Protein AF-A0A4W4DST0-F1 (afdb_monomer)

Organism: Electrophorus electricus (NCBI:txid8005)

InterPro domains:
  IPR001304 C-type lectin-like [PF00059] (60-161)
  IPR001304 C-type lectin-like [PS50041] (49-161)
  IPR001304 C-type lectin-like [SM00034] (42-161)
  IPR016186 C-type lectin-like/link domain superfamily [G3DSA:3.10.100.10] (38-163)
  IPR016186 C-type lectin-like/link domain superfamily [G3DSA:3.10.100.10] (164-221)
  IPR016187 C-type lectin fold [SSF56436] (12-164)
  IPR016187 C-type lectin fold [SSF56436] (166-217)

Foldseek 3Di:
DDDDDDDDDPDDDDDDDPVVVVVVVVVVVVVVVVVVVVVVVVPWPKDKAKFKAWFDDPQFDQQVVQQVVLVVPAPGFADDQDPVSVVLNCQNCPPVFDFAFGQWFAPAQPAIAGVVGHGHNDAWDLVDDWDRDVPIAGTWTDGPSGIDGDNSGDGHTGMHMHIDIDTPDDDDLVRQQVVCVVPHVGFAAPPDPSPRCPDPPDDPDDDDDDGHGPDDDDDDD

Structure (mmCIF, N/CA/C/O backbone):
data_AF-A0A4W4DST0-F1
#
_entry.id   AF-A0A4W4DST0-F1
#
loop_
_atom_site.group_PDB
_atom_site.id
_atom_site.type_symbol
_atom_site.label_atom_id
_atom_site.label_alt_id
_atom_site.label_comp_id
_atom_site.label_asym_id
_atom_site.label_entity_id
_atom_site.label_seq_id
_atom_site.pdbx_PDB_ins_code
_atom_site.Cartn_x
_atom_site.Cartn_y
_atom_site.Cartn_z
_atom_site.occupancy
_atom_site.B_iso_or_equiv
_atom_site.auth_seq_id
_atom_site.auth_comp_id
_atom_site.auth_asym_id
_atom_site.auth_atom_id
_atom_site.pdbx_PDB_model_num
ATOM 1 N N . MET A 1 1 ? -27.236 20.521 35.021 1.00 36.81 1 MET A N 1
ATOM 2 C CA . MET A 1 1 ? -28.142 21.680 35.152 1.00 36.81 1 MET A CA 1
ATOM 3 C C . MET A 1 1 ? -28.089 22.479 33.858 1.00 36.81 1 MET A C 1
ATOM 5 O O . MET A 1 1 ? -27.162 23.246 33.710 1.00 36.81 1 MET A O 1
ATOM 9 N N . PHE A 1 2 ? -29.008 22.226 32.923 1.00 30.81 2 PHE A N 1
ATOM 10 C CA . PHE A 1 2 ? -29.489 23.143 31.869 1.00 30.81 2 PHE A CA 1
ATOM 11 C C . PHE A 1 2 ? -30.809 22.530 31.360 1.00 30.81 2 PHE A C 1
ATOM 13 O O . PHE A 1 2 ? -30.792 21.536 30.649 1.00 30.81 2 PHE A O 1
ATOM 20 N N . VAL A 1 3 ? -31.857 22.701 32.171 1.00 37.03 3 VAL A N 1
ATOM 21 C CA . VAL A 1 3 ? -33.063 23.517 31.917 1.00 37.03 3 VAL A CA 1
ATOM 22 C C . VAL A 1 3 ? -33.943 22.939 30.806 1.00 37.03 3 VAL A C 1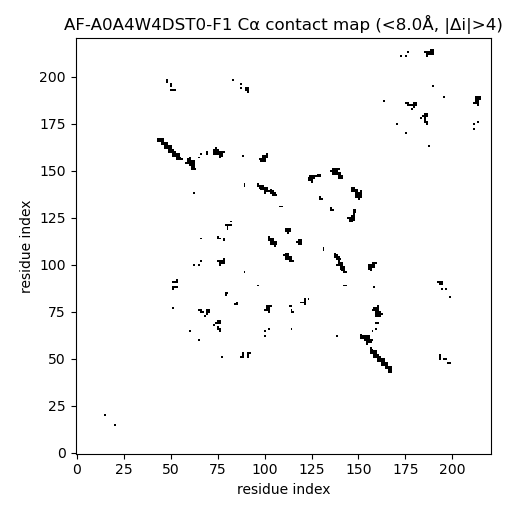
ATOM 24 O O . VAL A 1 3 ? -33.662 23.028 29.617 1.00 37.03 3 VAL A O 1
ATOM 27 N N . CYS A 1 4 ? -35.026 22.334 31.282 1.00 37.59 4 CYS A N 1
ATOM 28 C CA . CYS A 1 4 ? -36.163 21.793 30.561 1.00 37.59 4 CYS A CA 1
ATOM 29 C C . CYS A 1 4 ? -37.287 22.852 30.526 1.00 37.59 4 CYS A C 1
ATOM 31 O O . CYS A 1 4 ? -37.325 23.709 31.405 1.00 37.59 4 CYS A O 1
ATOM 33 N N . PHE A 1 5 ? -38.238 22.691 29.598 1.00 37.78 5 PHE A N 1
ATOM 34 C CA . PHE A 1 5 ? -39.575 23.313 29.567 1.00 37.78 5 PHE A CA 1
ATOM 35 C C . PHE A 1 5 ? -39.667 24.836 29.365 1.00 37.78 5 PHE A C 1
ATOM 37 O O . PHE A 1 5 ? -39.339 25.608 30.251 1.00 37.78 5 PHE A O 1
ATOM 44 N N . PHE A 1 6 ? -40.223 25.251 28.221 1.00 33.22 6 PHE A N 1
ATOM 45 C CA . PHE A 1 6 ? -41.441 26.077 28.088 1.00 33.22 6 PHE A CA 1
ATOM 46 C C . PHE A 1 6 ? -41.481 26.675 26.677 1.00 33.22 6 PHE A C 1
ATOM 48 O O . PHE A 1 6 ? -40.772 27.631 26.394 1.00 33.22 6 PHE A O 1
ATOM 55 N N . LEU A 1 7 ? -42.310 26.100 25.803 1.00 34.16 7 LEU A N 1
ATOM 56 C CA . LEU A 1 7 ? -43.132 26.808 24.806 1.00 34.16 7 LEU A CA 1
ATOM 57 C C . LEU A 1 7 ? -44.069 25.782 24.146 1.00 34.16 7 LEU A C 1
ATOM 59 O O . LEU A 1 7 ? -44.046 25.503 22.954 1.00 34.16 7 LEU A O 1
ATOM 63 N N . LEU A 1 8 ? -44.881 25.172 25.011 1.00 41.38 8 LEU A N 1
ATOM 64 C CA . LEU A 1 8 ? -46.221 24.708 24.673 1.00 41.38 8 LEU A CA 1
ATOM 65 C C . LEU A 1 8 ? -47.100 25.955 24.472 1.00 41.38 8 LEU A C 1
ATOM 67 O O . LEU A 1 8 ? -46.924 26.928 25.200 1.00 41.38 8 LEU A O 1
ATOM 71 N N . LEU A 1 9 ? -48.092 25.848 23.582 1.00 38.78 9 LEU A N 1
ATOM 72 C CA . LEU A 1 9 ? -49.264 26.731 23.426 1.00 38.78 9 LEU A CA 1
ATOM 73 C C . LEU A 1 9 ? -49.087 27.933 22.493 1.00 38.78 9 LEU A C 1
ATOM 75 O O . LEU A 1 9 ? -48.804 29.032 22.943 1.00 38.78 9 LEU A O 1
ATOM 79 N N . LEU A 1 10 ? -49.339 27.696 21.204 1.00 31.81 10 LEU A N 1
ATOM 80 C CA . LEU A 1 10 ? -49.922 28.590 20.186 1.00 31.81 10 LEU A CA 1
ATOM 81 C C . LEU A 1 10 ? -49.809 27.764 18.889 1.00 31.81 10 LEU A C 1
ATOM 83 O O . LEU A 1 10 ? -48.779 27.769 18.237 1.00 31.81 10 LEU A O 1
ATOM 87 N N . PHE A 1 11 ? -50.698 26.833 18.564 1.00 32.25 11 PHE A N 1
ATOM 88 C CA . PHE A 1 11 ? -51.998 27.117 17.975 1.00 32.25 11 PHE A CA 1
ATOM 89 C C . PHE A 1 11 ? -52.760 25.785 17.877 1.00 32.25 11 PHE A C 1
ATOM 91 O O . PHE A 1 11 ? -52.583 25.017 16.935 1.00 32.25 11 PHE A O 1
ATOM 98 N N . PHE A 1 12 ? -53.619 25.497 18.853 1.00 34.22 12 PHE A N 1
ATOM 99 C CA . PHE A 1 12 ? -54.762 24.615 18.625 1.00 34.22 12 PHE A CA 1
ATOM 100 C C . PHE A 1 12 ? -55.962 25.518 18.346 1.00 34.22 12 PHE A C 1
ATOM 102 O O . PHE A 1 12 ? -56.498 26.123 19.267 1.00 34.22 12 PHE A O 1
ATOM 109 N N . CYS A 1 13 ? -56.285 25.672 17.063 1.00 35.69 13 CYS A N 1
ATOM 110 C CA . CYS A 1 13 ? -57.594 25.956 16.453 1.00 35.69 13 CYS A CA 1
ATOM 111 C C . CYS A 1 13 ? -57.281 26.514 15.059 1.00 35.69 13 CYS A C 1
ATOM 113 O O . CYS A 1 13 ? -56.629 27.541 14.938 1.00 35.69 13 CYS A O 1
ATOM 115 N N . LEU A 1 14 ? -57.667 25.869 13.966 1.00 32.16 14 LEU A N 1
ATOM 116 C CA . LEU A 1 14 ? -59.055 25.596 13.614 1.00 32.16 14 LEU A CA 1
ATOM 117 C C . LEU A 1 14 ? -59.174 24.237 12.910 1.00 32.16 14 LEU A C 1
ATOM 119 O O . LEU A 1 14 ? -58.281 23.813 12.188 1.00 32.16 14 LEU A O 1
ATOM 123 N N . THR A 1 15 ? -60.293 23.569 13.165 1.00 48.97 15 THR A N 1
ATOM 124 C CA . THR A 1 15 ? -60.753 22.292 12.600 1.00 48.97 15 THR A CA 1
ATOM 125 C C . THR A 1 15 ? -60.309 22.035 11.150 1.00 48.97 15 THR A C 1
ATOM 127 O O . THR A 1 15 ? -60.777 22.717 10.239 1.00 48.97 15 THR A O 1
ATOM 130 N N . ILE A 1 16 ? -59.481 21.010 10.917 1.00 41.06 16 ILE A N 1
ATOM 131 C CA . ILE A 1 16 ? -59.205 20.484 9.570 1.00 41.06 16 ILE A CA 1
ATOM 132 C C . ILE A 1 16 ? -59.700 19.036 9.527 1.00 41.06 16 ILE A C 1
ATOM 134 O O . ILE A 1 16 ? -59.520 18.289 10.489 1.00 41.06 16 ILE A O 1
ATOM 138 N N . SER A 1 17 ? -60.396 18.684 8.444 1.00 41.94 17 SER A N 1
ATOM 139 C CA . SER A 1 17 ? -61.068 17.398 8.246 1.00 41.94 17 SER A CA 1
ATOM 140 C C . SER A 1 17 ? -60.162 16.200 8.554 1.00 41.94 17 SER A C 1
ATOM 142 O O . SER A 1 17 ? -58.940 16.244 8.389 1.00 41.94 17 SER A O 1
ATOM 144 N N . THR A 1 18 ? -60.774 15.100 8.988 1.00 48.03 18 THR A N 1
ATOM 145 C CA . THR A 1 18 ? -60.110 13.836 9.348 1.00 48.03 18 THR A CA 1
ATOM 146 C C . THR A 1 18 ? -59.178 13.285 8.257 1.00 48.03 18 THR A C 1
ATOM 148 O O . THR A 1 18 ? -58.227 12.576 8.578 1.00 48.03 18 THR A O 1
ATOM 151 N N . ASP A 1 19 ? -59.365 13.683 6.996 1.00 48.94 19 ASP A N 1
ATOM 152 C CA . ASP A 1 19 ? -58.519 13.283 5.862 1.00 48.94 19 ASP A CA 1
ATOM 153 C C . ASP A 1 19 ? -57.182 14.053 5.784 1.00 48.94 19 ASP A C 1
ATOM 155 O O . ASP A 1 19 ? -56.164 13.520 5.328 1.00 48.94 19 ASP A O 1
ATOM 159 N N . ALA A 1 20 ? -57.134 15.290 6.288 1.00 41.97 20 ALA A N 1
ATOM 160 C CA . ALA A 1 20 ? -55.913 16.096 6.335 1.00 41.97 20 ALA A CA 1
ATOM 161 C C . ALA A 1 20 ? -55.056 15.797 7.579 1.00 41.97 20 ALA A C 1
ATOM 163 O O . ALA A 1 20 ? -53.829 15.833 7.512 1.00 41.97 20 ALA A O 1
ATOM 164 N N . LEU A 1 21 ? -55.673 15.418 8.707 1.00 40.50 21 LEU A N 1
ATOM 165 C CA . LEU A 1 21 ? -54.937 14.953 9.892 1.00 40.50 21 LEU A CA 1
ATOM 166 C C . LEU A 1 21 ? -54.239 13.604 9.639 1.00 40.50 21 LEU A C 1
ATOM 168 O O . LEU A 1 21 ? -53.129 13.376 10.123 1.00 40.50 21 LEU A O 1
ATOM 172 N N . TYR A 1 22 ? -54.855 12.719 8.846 1.00 45.06 22 TYR A N 1
ATOM 173 C CA . TYR A 1 22 ? -54.280 11.421 8.471 1.00 45.06 22 TYR A CA 1
ATOM 174 C C . TYR A 1 22 ? -53.037 11.561 7.575 1.00 45.06 22 TYR A C 1
ATOM 176 O O . TYR A 1 22 ? -52.062 10.819 7.703 1.00 45.06 22 TYR A O 1
ATOM 184 N N . THR A 1 23 ? -53.038 12.547 6.680 1.00 43.97 23 THR A N 1
ATOM 185 C CA . THR A 1 23 ? -51.902 12.833 5.795 1.00 43.97 23 THR A CA 1
ATOM 186 C C . THR A 1 23 ? -50.788 13.608 6.510 1.00 43.97 23 THR A C 1
ATOM 188 O O . THR A 1 23 ? -49.615 13.296 6.292 1.00 43.97 23 THR A O 1
ATOM 191 N N . HIS A 1 24 ? -51.122 14.515 7.437 1.00 44.56 24 HIS A N 1
ATOM 192 C CA . HIS A 1 24 ? -50.146 15.268 8.241 1.00 44.56 24 HIS A CA 1
ATOM 193 C C . HIS A 1 24 ? -49.422 14.386 9.279 1.00 44.56 24 HIS A C 1
ATOM 195 O O . HIS A 1 24 ? -48.200 14.434 9.392 1.00 44.56 24 HIS A O 1
ATOM 201 N N . THR A 1 25 ? -50.139 13.497 9.979 1.00 50.28 25 THR A N 1
ATOM 202 C CA . THR A 1 25 ? -49.543 12.555 10.956 1.00 50.28 25 THR A CA 1
ATOM 203 C C . THR A 1 25 ? -48.637 11.507 10.303 1.00 50.28 25 THR A C 1
ATOM 205 O O . THR A 1 25 ? -47.626 11.109 10.880 1.00 50.28 25 THR A O 1
ATOM 208 N N . LYS A 1 26 ? -48.947 11.084 9.070 1.00 52.72 26 LYS A N 1
ATOM 209 C CA . LYS A 1 26 ? -48.126 10.140 8.295 1.00 52.72 26 LYS A CA 1
ATOM 210 C C . LYS A 1 26 ? -46.823 10.765 7.790 1.00 52.72 26 LYS A C 1
ATOM 212 O O . LYS A 1 26 ? -45.816 10.063 7.707 1.00 52.72 26 LYS A O 1
ATOM 217 N N . ALA A 1 27 ? -46.832 12.054 7.443 1.00 53.19 27 ALA A N 1
ATOM 218 C CA . ALA A 1 27 ? -45.632 12.791 7.048 1.00 53.19 27 ALA A CA 1
ATOM 219 C C . ALA A 1 27 ? -44.700 13.027 8.247 1.00 53.19 27 ALA A C 1
ATOM 221 O O . ALA A 1 27 ? -43.515 12.723 8.156 1.00 53.19 27 ALA A O 1
ATOM 222 N N . GLU A 1 28 ? -45.252 13.444 9.389 1.00 54.88 28 GLU A N 1
ATOM 223 C CA . GLU A 1 28 ? -44.527 13.598 10.658 1.00 54.88 28 GLU A CA 1
ATOM 224 C C . GLU A 1 28 ? -43.903 12.265 11.112 1.00 54.88 28 GLU A C 1
ATOM 226 O O . GLU A 1 28 ? -42.704 12.207 11.364 1.00 54.88 28 GLU A O 1
ATOM 231 N N . MET A 1 29 ? -44.655 11.152 11.109 1.00 59.09 29 MET A N 1
ATOM 232 C CA . MET A 1 29 ? -44.108 9.822 11.439 1.00 59.09 29 MET A CA 1
ATOM 233 C C . MET A 1 29 ? -42.987 9.379 10.495 1.00 59.09 29 MET A C 1
ATOM 235 O O . MET A 1 29 ? -42.017 8.776 10.945 1.00 59.09 29 MET A O 1
ATOM 239 N N . LYS A 1 30 ? -43.097 9.667 9.192 1.00 57.31 30 LYS A N 1
ATOM 240 C CA . LYS A 1 30 ? -42.026 9.375 8.229 1.00 57.31 30 LYS A CA 1
ATOM 241 C C . LYS A 1 30 ? -40.790 10.223 8.497 1.00 57.31 30 LYS A C 1
ATOM 243 O O . LYS A 1 30 ? -39.690 9.699 8.404 1.00 57.31 30 LYS A O 1
ATOM 248 N N . ILE A 1 31 ? -40.963 11.495 8.846 1.00 65.69 31 ILE A N 1
ATOM 249 C CA . ILE A 1 31 ? -39.862 12.398 9.193 1.00 65.69 31 ILE A CA 1
ATOM 250 C C . ILE A 1 31 ? -39.189 11.939 10.489 1.00 65.69 31 ILE A C 1
ATOM 252 O O . ILE A 1 31 ? -37.973 11.818 10.502 1.00 65.69 31 ILE A O 1
ATOM 256 N N . PHE A 1 32 ? -39.942 11.581 11.534 1.00 66.12 32 PHE A N 1
ATOM 257 C CA . PHE A 1 32 ? -39.380 11.004 12.760 1.00 66.12 32 PHE A CA 1
ATOM 258 C C . PHE A 1 32 ? -38.655 9.688 12.495 1.00 66.12 32 PHE A C 1
ATOM 260 O O . PHE A 1 32 ? -37.552 9.508 12.990 1.00 66.12 32 PHE A O 1
ATOM 267 N N . PHE A 1 33 ? -39.214 8.796 11.675 1.00 65.38 33 PHE A N 1
ATOM 268 C CA . PHE A 1 33 ? -38.555 7.539 11.324 1.00 65.38 33 PHE A CA 1
ATOM 269 C C . PHE A 1 33 ? -37.277 7.777 10.511 1.00 65.38 33 PHE A C 1
ATOM 271 O O . PHE A 1 33 ? -36.257 7.162 10.788 1.00 65.38 33 PHE A O 1
ATOM 278 N N . VAL A 1 34 ? -37.291 8.714 9.558 1.00 66.44 34 VAL A N 1
ATOM 279 C CA . VAL A 1 34 ? -36.110 9.099 8.771 1.00 66.44 34 VAL A CA 1
ATOM 280 C C . VAL A 1 34 ? -35.063 9.781 9.648 1.00 66.44 34 VAL A C 1
ATOM 282 O O . VAL A 1 34 ? -33.895 9.446 9.530 1.00 66.44 34 VAL A O 1
ATOM 285 N N . ILE A 1 35 ? -35.448 10.669 10.565 1.00 67.69 35 ILE A N 1
ATOM 286 C CA .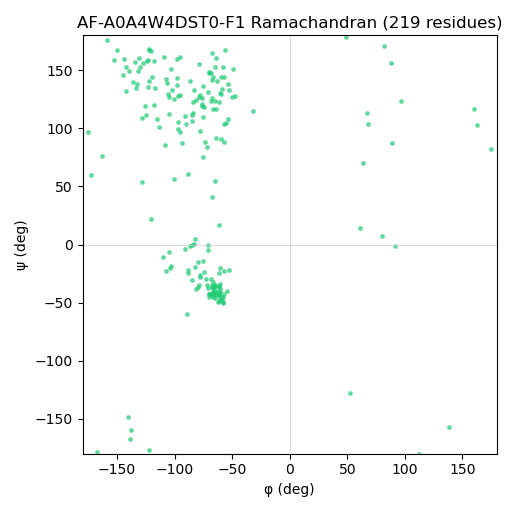 ILE A 1 35 ? -34.527 11.302 11.517 1.00 67.69 3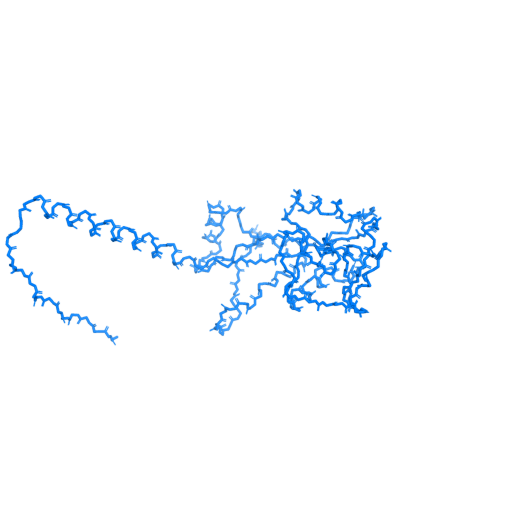5 ILE A CA 1
ATOM 287 C C . ILE A 1 35 ? -33.975 10.261 12.493 1.00 67.69 35 ILE A C 1
ATOM 289 O O . ILE A 1 35 ? -32.775 10.244 12.716 1.00 67.69 35 ILE A O 1
ATOM 293 N N . SER A 1 36 ? -34.792 9.351 13.028 1.00 60.62 36 SER A N 1
ATOM 294 C CA . SER A 1 36 ? -34.327 8.257 13.888 1.00 60.62 36 SER A CA 1
ATOM 295 C C . SER A 1 36 ? -33.366 7.328 13.150 1.00 60.62 36 SER A C 1
ATOM 297 O O . SER A 1 36 ? -32.334 6.977 13.709 1.00 60.62 36 SER A O 1
ATOM 299 N N . VAL A 1 37 ? -33.649 6.985 11.891 1.00 61.88 37 VAL A N 1
ATOM 300 C CA . VAL A 1 37 ? -32.751 6.199 11.032 1.00 61.88 37 VAL A CA 1
ATOM 301 C C . VAL A 1 37 ? -31.463 6.978 10.747 1.00 61.88 37 VAL A C 1
ATOM 303 O O . VAL A 1 37 ? -30.382 6.434 10.924 1.00 61.88 37 VAL A O 1
ATOM 306 N N . LEU A 1 38 ? -31.538 8.261 10.393 1.00 58.69 38 LEU A N 1
ATOM 307 C CA . LEU A 1 38 ? -30.362 9.103 10.153 1.00 58.69 38 LEU A CA 1
ATOM 308 C C . LEU A 1 38 ? -29.529 9.315 11.423 1.00 58.69 38 LEU A C 1
ATOM 310 O O . LEU A 1 38 ? -28.313 9.321 11.329 1.00 58.69 38 LEU A O 1
ATOM 314 N N . VAL A 1 39 ? -30.138 9.429 12.606 1.00 57.31 39 VAL A N 1
ATOM 315 C CA . VAL A 1 39 ? -29.442 9.532 13.903 1.00 57.31 39 VAL A CA 1
ATOM 316 C C . VAL A 1 39 ? -28.799 8.195 14.294 1.00 57.31 39 VAL A C 1
ATOM 318 O O . VAL A 1 39 ? -27.674 8.193 14.782 1.00 57.31 39 VAL A O 1
ATOM 321 N N . LEU A 1 40 ? -29.452 7.062 14.011 1.00 54.09 40 LEU A N 1
ATOM 322 C CA . LEU A 1 40 ? -28.877 5.716 14.159 1.00 54.09 40 LEU A CA 1
ATOM 323 C C . LEU A 1 40 ? -27.670 5.498 13.233 1.00 54.09 40 LEU A C 1
ATOM 325 O O . LEU A 1 40 ? -26.668 4.937 13.666 1.00 54.09 40 LEU A O 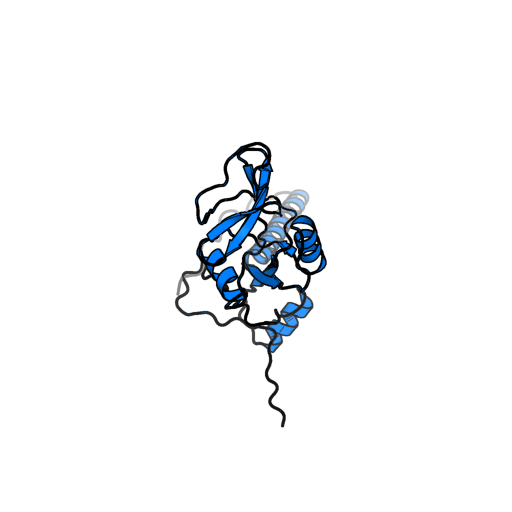1
ATOM 329 N N . PHE A 1 41 ? -27.733 5.980 11.988 1.00 52.91 41 PHE A N 1
ATOM 330 C CA . PHE A 1 41 ? -26.613 5.915 11.041 1.00 52.91 41 PHE A CA 1
ATOM 331 C C . PHE A 1 41 ? -25.525 6.972 11.307 1.00 52.91 41 PHE A C 1
ATOM 333 O O . PHE A 1 41 ? -24.368 6.736 10.982 1.00 52.91 41 PHE A O 1
ATOM 340 N N . CYS A 1 42 ? -25.859 8.111 11.924 1.00 48.47 42 CYS A N 1
ATOM 341 C CA . CYS A 1 42 ? -24.911 9.179 12.275 1.00 48.47 42 CYS A CA 1
ATOM 342 C C . CYS A 1 42 ? -24.159 8.900 13.594 1.00 48.47 42 CYS A C 1
ATOM 344 O O . CYS A 1 42 ? -23.097 9.470 13.829 1.00 48.47 42 CYS A O 1
ATOM 346 N N . GLY A 1 43 ? -24.679 8.009 14.450 1.00 50.38 43 GLY A N 1
ATOM 347 C CA . GLY A 1 43 ? -24.048 7.623 15.720 1.00 50.38 43 GLY A CA 1
ATOM 348 C C . GLY A 1 43 ? -22.902 6.608 15.603 1.00 50.38 43 GLY A C 1
ATOM 349 O O . GLY A 1 43 ? -22.133 6.451 16.547 1.00 50.38 43 GLY A O 1
ATOM 350 N N . LEU A 1 44 ? -22.760 5.936 14.458 1.00 54.62 44 LEU A N 1
ATOM 351 C CA . LEU A 1 44 ? -21.661 5.011 14.172 1.00 54.62 44 LEU A CA 1
ATOM 352 C C . LEU A 1 44 ? -20.538 5.765 13.451 1.00 54.62 44 LEU A C 1
ATOM 354 O O . LEU A 1 44 ? -20.475 5.793 12.223 1.00 54.62 44 LEU A O 1
ATOM 358 N N . THR A 1 45 ? -19.625 6.379 14.207 1.00 55.50 45 THR A N 1
ATOM 359 C CA . THR A 1 45 ? -18.365 6.867 13.631 1.00 55.50 45 THR A CA 1
ATOM 360 C C . THR A 1 45 ? -17.475 5.661 13.345 1.00 55.50 45 THR A C 1
ATOM 362 O O . THR A 1 45 ? -16.716 5.214 14.207 1.00 55.50 45 THR A O 1
ATOM 365 N N . ILE A 1 46 ? -17.620 5.084 12.156 1.00 66.44 46 ILE A N 1
ATOM 366 C CA . ILE A 1 46 ? -16.761 4.000 11.691 1.00 66.44 46 ILE A CA 1
ATOM 367 C C . ILE A 1 46 ? -15.499 4.624 11.094 1.00 66.44 46 ILE A C 1
ATOM 369 O O . ILE A 1 46 ? -15.562 5.300 10.068 1.00 66.44 46 ILE A O 1
ATOM 373 N N . GLY A 1 47 ? -14.355 4.396 11.739 1.00 75.06 47 GLY A N 1
ATOM 374 C CA . GLY A 1 47 ? -13.052 4.742 11.174 1.00 75.06 47 GLY A CA 1
ATOM 375 C C . GLY A 1 47 ? -12.582 3.638 10.231 1.00 75.06 47 GLY A C 1
ATOM 376 O O . GLY A 1 47 ? -12.640 2.462 10.588 1.00 75.06 47 GLY A O 1
ATOM 377 N N . LEU A 1 48 ? -12.112 3.991 9.036 1.00 83.06 48 LEU A N 1
ATOM 378 C CA . LEU A 1 48 ? -11.435 3.045 8.148 1.00 83.06 48 LEU A CA 1
ATOM 379 C C . LEU A 1 48 ? -9.930 3.254 8.255 1.00 83.06 48 LEU A C 1
ATOM 381 O O . LEU A 1 48 ? -9.442 4.357 8.027 1.00 83.06 48 LEU A O 1
ATOM 385 N N . VAL A 1 49 ? -9.208 2.185 8.570 1.00 84.00 49 VAL A N 1
ATOM 386 C CA . VAL A 1 49 ? -7.747 2.201 8.703 1.00 84.00 49 VAL A CA 1
ATOM 387 C C . VAL A 1 49 ? -7.141 1.239 7.690 1.00 84.00 49 VAL A C 1
ATOM 389 O O . VAL A 1 49 ? -7.724 0.194 7.395 1.00 84.00 49 VAL A O 1
ATOM 392 N N . ARG A 1 50 ? -5.984 1.590 7.127 1.00 88.69 50 ARG A N 1
ATOM 393 C CA . ARG A 1 50 ? -5.213 0.697 6.259 1.00 88.69 50 ARG A CA 1
ATOM 394 C C . ARG A 1 50 ? -4.141 -0.011 7.073 1.00 88.69 50 ARG A C 1
ATOM 396 O O . ARG A 1 50 ? -3.377 0.614 7.795 1.00 88.69 50 ARG A O 1
ATOM 403 N N . GLU A 1 51 ? -4.107 -1.329 6.948 1.00 87.56 51 GLU A N 1
ATOM 404 C CA . GLU A 1 51 ? -3.021 -2.157 7.460 1.00 87.56 51 GLU A CA 1
ATOM 405 C C . GLU A 1 51 ? -2.170 -2.613 6.284 1.00 87.56 51 GLU A C 1
ATOM 407 O O . GLU A 1 51 ? -2.714 -3.137 5.307 1.00 87.56 51 GLU A O 1
ATOM 412 N N . HIS A 1 52 ? -0.855 -2.431 6.388 1.00 91.88 52 HIS A N 1
ATOM 413 C CA . HIS A 1 52 ? 0.103 -2.813 5.358 1.00 91.88 52 HIS A CA 1
ATOM 414 C C . HIS A 1 52 ? 0.809 -4.113 5.725 1.00 91.88 52 HIS A C 1
ATOM 416 O O . HIS A 1 52 ? 1.304 -4.279 6.836 1.00 91.88 52 HIS A O 1
ATOM 422 N N . ILE A 1 53 ? 0.873 -5.023 4.760 1.00 91.94 53 ILE A N 1
ATOM 423 C CA . ILE A 1 53 ? 1.464 -6.347 4.892 1.00 91.94 53 ILE A CA 1
ATOM 424 C C . ILE A 1 53 ? 2.638 -6.441 3.926 1.00 91.94 53 ILE A C 1
ATOM 426 O O . ILE A 1 53 ? 2.459 -6.312 2.712 1.00 91.94 53 ILE A O 1
ATOM 430 N N . TYR A 1 54 ? 3.832 -6.684 4.462 1.00 94.25 54 TYR A N 1
ATOM 431 C CA . TYR A 1 54 ? 5.013 -6.965 3.655 1.00 94.25 54 TYR A CA 1
ATOM 432 C C . TYR A 1 54 ? 5.029 -8.432 3.219 1.00 94.25 54 TYR A C 1
ATOM 434 O O . TYR A 1 54 ? 4.978 -9.339 4.050 1.00 94.25 54 TYR A O 1
ATOM 442 N N . VAL A 1 55 ? 5.118 -8.672 1.912 1.00 94.25 55 VAL A N 1
ATOM 443 C CA . VAL A 1 55 ? 5.140 -10.011 1.322 1.00 94.25 55 VAL A CA 1
ATOM 444 C C . VAL A 1 55 ? 6.490 -10.241 0.652 1.00 94.25 55 VAL A C 1
ATOM 446 O O . VAL A 1 55 ? 6.788 -9.700 -0.414 1.00 94.25 55 VAL A O 1
ATOM 449 N N . ASN A 1 56 ? 7.306 -11.087 1.281 1.00 91.94 56 ASN A N 1
ATOM 450 C CA . ASN A 1 56 ? 8.619 -11.482 0.781 1.00 91.94 56 ASN A CA 1
ATOM 451 C C . ASN A 1 56 ? 8.596 -12.935 0.282 1.00 91.94 56 ASN A C 1
ATOM 453 O O . ASN A 1 56 ? 8.880 -13.875 1.026 1.00 91.94 56 ASN A O 1
ATOM 457 N N . TYR A 1 57 ? 8.190 -13.123 -0.975 1.00 84.50 57 TYR A N 1
ATOM 458 C CA . TYR A 1 57 ? 8.115 -14.439 -1.613 1.00 84.50 57 TYR A CA 1
ATOM 459 C C . TYR A 1 57 ? 9.459 -14.834 -2.238 1.00 84.50 57 TYR A C 1
ATOM 461 O O . TYR A 1 57 ? 10.087 -14.008 -2.885 1.00 84.50 57 TYR A O 1
ATOM 469 N N . VAL A 1 58 ? 9.872 -16.105 -2.144 1.00 78.56 58 VAL A N 1
ATOM 470 C CA . VAL A 1 58 ? 11.205 -16.573 -2.600 1.00 78.56 58 VAL A CA 1
ATOM 471 C C . VAL A 1 58 ? 11.507 -16.226 -4.063 1.00 78.56 58 VAL A C 1
ATOM 473 O O . VAL A 1 58 ? 12.628 -15.845 -4.385 1.00 78.56 58 VAL A O 1
ATOM 476 N N . ASN A 1 59 ? 10.513 -16.338 -4.946 1.00 79.25 59 ASN A N 1
ATOM 477 C CA . ASN A 1 59 ? 10.692 -16.056 -6.374 1.00 79.25 59 ASN A CA 1
ATOM 478 C C . ASN A 1 59 ? 10.402 -14.596 -6.755 1.00 79.25 59 ASN A C 1
ATOM 480 O O . ASN A 1 59 ? 10.599 -14.239 -7.916 1.00 79.25 59 ASN A O 1
ATOM 484 N N . HIS A 1 60 ? 9.956 -13.768 -5.797 1.00 89.06 60 HIS A N 1
ATOM 485 C CA . HIS A 1 60 ? 9.442 -12.413 -6.019 1.00 89.06 60 HIS A CA 1
ATOM 486 C C . HIS A 1 60 ? 8.379 -12.345 -7.149 1.00 89.06 60 HIS A C 1
ATOM 488 O O . HIS A 1 60 ? 8.018 -13.363 -7.741 1.00 89.06 60 HIS A O 1
ATOM 494 N N . MET A 1 61 ? 7.808 -11.171 -7.436 1.00 94.50 61 MET A N 1
ATOM 495 C CA . MET A 1 61 ? 6.757 -11.041 -8.463 1.00 94.50 61 MET A CA 1
ATOM 496 C C . MET A 1 61 ? 6.925 -9.779 -9.310 1.00 94.50 61 MET A C 1
ATOM 498 O O . MET A 1 61 ? 7.444 -8.768 -8.830 1.00 94.50 61 MET A O 1
ATOM 502 N N . GLU A 1 62 ? 6.498 -9.855 -10.573 1.00 97.62 62 GLU A N 1
ATOM 503 C CA . GLU A 1 62 ? 6.260 -8.670 -11.401 1.00 97.62 62 GLU A CA 1
ATOM 504 C C . GLU A 1 62 ? 5.114 -7.842 -10.803 1.00 97.62 62 GLU A C 1
ATOM 506 O O . GLU A 1 62 ? 4.321 -8.344 -10.005 1.00 97.62 62 GLU A O 1
ATOM 511 N N . TRP A 1 63 ? 5.017 -6.564 -11.162 1.00 98.19 63 TRP A N 1
ATOM 512 C CA . TRP A 1 63 ? 4.066 -5.652 -10.521 1.00 98.19 63 TRP A CA 1
ATOM 513 C C . TRP A 1 63 ? 2.599 -6.088 -10.702 1.00 98.19 63 TRP A C 1
ATOM 515 O O . TRP A 1 63 ? 1.832 -6.069 -9.740 1.00 98.19 63 TRP A O 1
ATOM 525 N N . ASP A 1 64 ? 2.219 -6.540 -11.903 1.00 97.62 64 ASP A N 1
ATOM 526 C CA . ASP A 1 64 ? 0.851 -7.005 -12.191 1.00 97.62 64 ASP A CA 1
ATOM 527 C C . ASP A 1 64 ? 0.512 -8.310 -11.440 1.00 97.62 64 ASP A C 1
ATOM 529 O O . ASP A 1 64 ? -0.604 -8.481 -10.932 1.00 97.62 64 ASP A O 1
ATOM 533 N N . ASP A 1 65 ? 1.487 -9.213 -11.300 1.00 97.81 65 ASP A N 1
ATOM 534 C CA . ASP A 1 65 ? 1.340 -10.453 -10.530 1.00 97.81 65 ASP A CA 1
ATOM 535 C C . ASP A 1 65 ? 1.228 -10.164 -9.029 1.00 97.81 65 ASP A C 1
ATOM 537 O O . ASP A 1 65 ? 0.362 -10.720 -8.349 1.00 97.81 65 ASP A O 1
ATOM 541 N N . ALA A 1 66 ? 2.045 -9.240 -8.514 1.00 98.06 66 ALA A N 1
ATOM 542 C CA . ALA A 1 66 ? 1.979 -8.774 -7.133 1.00 98.06 66 ALA A CA 1
ATOM 543 C C . ALA A 1 66 ? 0.618 -8.124 -6.827 1.00 98.06 66 ALA A C 1
ATOM 545 O O . ALA A 1 66 ? 0.005 -8.413 -5.797 1.00 98.06 66 ALA A O 1
ATOM 546 N N . GLN A 1 67 ? 0.091 -7.305 -7.744 1.00 98.19 67 GLN A N 1
ATOM 547 C CA . GLN A 1 67 ? -1.256 -6.740 -7.632 1.00 98.19 67 GLN A CA 1
ATOM 548 C C . GLN A 1 67 ? -2.325 -7.828 -7.589 1.00 98.19 67 GLN A C 1
ATOM 550 O O . GLN A 1 67 ? -3.220 -7.796 -6.738 1.00 98.19 67 GLN A O 1
ATOM 555 N N . THR A 1 68 ? -2.227 -8.801 -8.491 1.00 98.12 68 THR A N 1
ATOM 556 C CA . THR A 1 68 ? -3.158 -9.927 -8.552 1.00 98.12 68 THR A CA 1
ATOM 557 C C . THR A 1 68 ? -3.137 -10.715 -7.246 1.00 98.12 68 THR A C 1
ATOM 559 O O . THR A 1 68 ? -4.199 -10.979 -6.680 1.00 98.12 68 THR A O 1
ATOM 562 N N . TYR A 1 69 ? -1.951 -11.009 -6.711 1.00 97.31 69 TYR A N 1
ATOM 563 C CA . TYR A 1 69 ? -1.793 -11.655 -5.413 1.00 97.31 69 TYR A CA 1
ATOM 564 C C . TYR A 1 69 ? -2.456 -10.842 -4.293 1.00 97.31 69 TYR A C 1
ATOM 566 O O . TYR A 1 69 ? -3.265 -11.376 -3.530 1.00 97.31 69 TYR A O 1
ATOM 574 N N . CYS A 1 70 ? -2.176 -9.536 -4.209 1.00 97.44 70 CYS A N 1
ATOM 575 C CA . CYS A 1 70 ? -2.767 -8.694 -3.175 1.00 97.44 70 CYS A CA 1
ATOM 576 C C . CYS A 1 70 ? -4.294 -8.638 -3.270 1.00 97.44 70 CYS A C 1
ATOM 578 O O . CYS A 1 70 ? -4.951 -8.624 -2.239 1.00 97.44 70 CYS A O 1
ATOM 580 N N . ARG A 1 71 ? -4.877 -8.657 -4.472 1.00 97.81 71 ARG A N 1
ATOM 581 C CA . ARG A 1 71 ? -6.339 -8.691 -4.658 1.00 97.81 71 ARG A CA 1
ATOM 582 C C . ARG A 1 71 ? -6.968 -10.054 -4.360 1.00 97.81 71 ARG A C 1
ATOM 584 O O . ARG A 1 71 ? -8.159 -10.118 -4.073 1.00 97.81 71 ARG A O 1
ATOM 591 N N . GLN A 1 72 ? -6.197 -11.137 -4.443 1.00 97.25 72 GLN A N 1
ATOM 592 C CA . GLN A 1 72 ? -6.654 -12.484 -4.087 1.00 97.25 72 GLN A CA 1
ATOM 593 C C . GLN A 1 72 ? -6.629 -12.726 -2.573 1.00 97.25 72 GLN A C 1
ATOM 595 O O . GLN A 1 72 ? -7.508 -13.409 -2.051 1.00 97.25 72 GLN A O 1
ATOM 600 N N . HIS A 1 73 ? -5.633 -12.178 -1.871 1.00 94.81 73 HIS A N 1
ATOM 601 C CA . HIS A 1 73 ? -5.402 -12.448 -0.446 1.00 94.81 73 HIS A CA 1
ATOM 602 C C . HIS A 1 73 ? -5.760 -11.283 0.490 1.00 94.81 73 HIS A C 1
ATOM 604 O O . HIS A 1 73 ? -6.021 -11.500 1.674 1.00 94.81 73 HIS A O 1
ATOM 610 N N . TYR A 1 74 ? -5.782 -10.056 -0.026 1.00 94.38 74 TYR A N 1
ATOM 611 C CA . TYR A 1 74 ? -5.993 -8.809 0.710 1.00 94.38 74 TYR A CA 1
ATOM 612 C C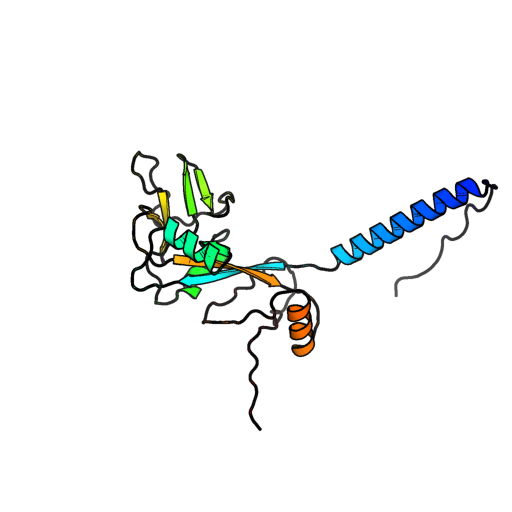 . TYR A 1 74 ? -6.889 -7.858 -0.109 1.00 94.38 74 TYR A C 1
ATOM 614 O O . TYR A 1 74 ? -7.790 -8.315 -0.812 1.00 94.38 74 TYR A O 1
ATOM 622 N N . LYS A 1 75 ? -6.702 -6.531 0.004 1.00 94.81 75 LYS A N 1
ATOM 623 C CA . LYS A 1 75 ? -7.459 -5.548 -0.783 1.00 94.81 75 LYS A CA 1
ATOM 624 C C . LYS A 1 75 ? -6.781 -5.231 -2.119 1.00 94.81 75 LYS A C 1
ATOM 626 O O . LYS A 1 75 ? -7.411 -5.410 -3.156 1.00 94.81 75 LYS A O 1
ATOM 631 N N . ASP A 1 76 ? -5.546 -4.729 -2.090 1.00 98.12 76 ASP A N 1
ATOM 632 C CA . ASP A 1 76 ? -4.736 -4.353 -3.265 1.00 98.12 76 ASP A CA 1
ATOM 633 C C . ASP A 1 76 ? -3.266 -4.114 -2.826 1.00 98.12 76 ASP A C 1
ATOM 635 O O . ASP A 1 76 ? -2.937 -4.288 -1.648 1.00 98.12 76 ASP A O 1
ATOM 639 N N . LEU A 1 77 ? -2.373 -3.737 -3.747 1.00 98.31 77 LEU A N 1
ATOM 640 C CA . LEU A 1 77 ? -1.037 -3.211 -3.444 1.00 98.31 77 LEU A CA 1
ATOM 641 C C . LEU A 1 77 ? -1.126 -1.941 -2.598 1.00 98.31 77 LEU A C 1
ATOM 643 O O . LEU A 1 77 ? -2.006 -1.109 -2.802 1.00 98.31 77 LEU A O 1
ATOM 647 N N . SER A 1 78 ? -0.185 -1.767 -1.673 1.00 97.50 78 SER A N 1
ATOM 648 C CA . SER A 1 78 ? -0.182 -0.659 -0.719 1.00 97.50 78 SER A CA 1
ATOM 649 C C . SER A 1 78 ? -0.170 0.715 -1.371 1.00 97.50 78 SER A C 1
ATOM 651 O O . SER A 1 78 ? 0.626 1.009 -2.263 1.00 97.50 78 SER A O 1
ATOM 653 N N . ILE A 1 79 ? -1.036 1.569 -0.842 1.00 95.81 79 ILE A N 1
ATOM 654 C CA . ILE A 1 79 ? -1.210 2.969 -1.212 1.00 95.81 79 ILE A CA 1
ATOM 655 C C . ILE A 1 79 ? -0.644 3.820 -0.089 1.00 95.81 79 ILE A C 1
ATOM 657 O O . ILE A 1 79 ? -0.811 3.457 1.071 1.00 95.81 79 ILE A O 1
ATOM 661 N N . ILE A 1 80 ? 0.004 4.934 -0.426 1.00 95.12 80 ILE A N 1
ATOM 662 C CA . ILE A 1 80 ? 0.660 5.799 0.555 1.00 95.12 80 ILE A CA 1
ATOM 663 C C . ILE A 1 80 ? 0.183 7.237 0.363 1.00 95.12 80 ILE A C 1
ATOM 665 O O . ILE A 1 80 ? 0.518 7.899 -0.616 1.00 95.12 80 ILE A O 1
ATOM 669 N N . THR A 1 81 ? -0.612 7.738 1.300 1.00 93.38 81 THR A N 1
ATOM 670 C CA . THR A 1 81 ? -1.225 9.073 1.229 1.00 93.38 81 THR A CA 1
ATOM 671 C C . THR A 1 81 ? -0.578 10.102 2.149 1.00 93.38 81 THR A C 1
ATOM 673 O O . THR A 1 81 ? -0.930 11.277 2.064 1.00 93.38 81 THR A O 1
ATOM 676 N N . SER A 1 82 ? 0.361 9.685 3.000 1.00 93.06 82 SER A N 1
ATOM 677 C CA . SER A 1 82 ? 1.066 10.555 3.943 1.00 93.06 82 SER A CA 1
ATOM 678 C C . SER A 1 82 ? 2.484 10.055 4.241 1.00 93.06 82 SER A C 1
ATOM 680 O O . SER A 1 82 ? 2.855 8.929 3.895 1.00 93.06 82 SER A O 1
ATOM 682 N N . GLU A 1 83 ? 3.289 10.905 4.882 1.00 93.38 83 GLU A N 1
ATOM 683 C CA . GLU A 1 83 ? 4.629 10.530 5.346 1.00 93.38 83 GLU A CA 1
ATOM 684 C C . GLU A 1 83 ? 4.552 9.473 6.450 1.00 93.38 83 GLU A C 1
ATOM 686 O O . GLU A 1 83 ? 5.365 8.552 6.485 1.00 93.38 83 GLU A O 1
ATOM 691 N N . GLU A 1 84 ? 3.550 9.578 7.315 1.00 89.50 84 GLU A N 1
ATOM 692 C CA . GLU A 1 84 ? 3.289 8.653 8.410 1.00 89.50 84 GLU A CA 1
ATOM 693 C C . GLU A 1 84 ? 3.007 7.253 7.857 1.00 89.50 84 GLU A C 1
ATOM 695 O O . GLU A 1 84 ? 3.670 6.295 8.244 1.00 89.50 84 GLU A O 1
ATOM 700 N N . GLU A 1 85 ? 2.118 7.143 6.863 1.00 91.00 85 GLU A N 1
ATOM 701 C CA . GLU A 1 85 ? 1.827 5.871 6.196 1.00 91.00 85 GLU A CA 1
ATOM 702 C C . GLU A 1 85 ? 3.082 5.301 5.514 1.00 91.00 85 GLU A C 1
ATOM 704 O O . GLU A 1 85 ? 3.336 4.102 5.590 1.00 91.00 85 GLU A O 1
ATOM 709 N N . ASN A 1 86 ? 3.944 6.145 4.933 1.00 94.31 86 ASN A N 1
ATOM 710 C CA . ASN A 1 86 ? 5.218 5.685 4.379 1.00 94.31 86 ASN A CA 1
ATOM 711 C C . ASN A 1 86 ? 6.122 5.034 5.442 1.00 94.31 86 ASN A C 1
ATOM 713 O O . ASN A 1 86 ? 6.778 4.031 5.154 1.00 94.31 86 ASN A O 1
ATOM 717 N N . GLN A 1 87 ? 6.187 5.602 6.651 1.00 92.31 87 GLN A N 1
ATOM 718 C CA . GLN A 1 87 ? 6.978 5.028 7.745 1.00 92.31 87 GLN A CA 1
ATOM 719 C C . GLN A 1 87 ? 6.405 3.689 8.217 1.00 92.31 87 GLN A C 1
ATOM 721 O O . GLN A 1 87 ? 7.176 2.758 8.440 1.00 92.31 87 GLN A O 1
ATOM 726 N N . VAL A 1 88 ? 5.078 3.541 8.247 1.00 89.12 88 VAL A N 1
ATOM 727 C CA . VAL A 1 88 ? 4.418 2.269 8.594 1.00 89.12 88 VAL A CA 1
ATOM 728 C C . VAL A 1 88 ? 4.863 1.132 7.675 1.00 89.12 88 VAL A C 1
ATOM 730 O O . VAL A 1 88 ? 5.149 0.034 8.149 1.00 89.12 88 VAL A O 1
ATOM 733 N N . LEU A 1 89 ? 4.981 1.370 6.364 1.00 93.06 89 LEU A N 1
ATOM 734 C CA . LEU A 1 89 ? 5.492 0.346 5.443 1.00 93.06 89 LEU A CA 1
ATOM 735 C C . LEU A 1 89 ? 6.957 -0.008 5.739 1.00 93.06 89 LEU A C 1
ATOM 737 O O . LEU A 1 89 ? 7.332 -1.181 5.673 1.00 93.06 89 LEU A O 1
ATOM 741 N N . ILE A 1 90 ? 7.788 0.984 6.081 1.00 93.19 90 ILE A N 1
ATOM 742 C CA . ILE A 1 90 ? 9.191 0.746 6.448 1.00 93.19 90 ILE A CA 1
ATOM 743 C C . ILE A 1 90 ? 9.277 -0.134 7.699 1.00 93.19 90 ILE A C 1
ATOM 745 O O . ILE A 1 90 ? 10.068 -1.079 7.731 1.00 93.19 90 ILE A O 1
ATOM 749 N N . GLU A 1 91 ? 8.450 0.143 8.703 1.00 89.25 91 GLU A N 1
ATOM 750 C CA . GLU A 1 91 ? 8.380 -0.621 9.948 1.00 89.25 91 GLU A CA 1
ATOM 751 C C . GLU A 1 91 ? 7.843 -2.039 9.720 1.00 89.25 91 GLU A C 1
ATOM 753 O O . GLU A 1 91 ? 8.440 -2.995 10.214 1.00 89.25 91 GLU A O 1
ATOM 758 N N . ALA A 1 92 ? 6.797 -2.196 8.902 1.00 86.56 92 ALA A N 1
ATOM 759 C CA . ALA A 1 92 ? 6.196 -3.492 8.581 1.00 86.56 92 ALA A CA 1
ATOM 760 C C . ALA A 1 92 ? 7.177 -4.464 7.901 1.00 86.56 92 ALA A C 1
ATOM 762 O O . ALA A 1 92 ? 7.111 -5.671 8.123 1.00 86.56 92 ALA A O 1
ATOM 763 N N . ALA A 1 93 ? 8.101 -3.957 7.079 1.00 90.25 93 ALA A N 1
ATOM 764 C CA . ALA A 1 93 ? 9.163 -4.771 6.484 1.00 90.25 93 ALA A CA 1
ATOM 765 C C . ALA A 1 93 ? 10.423 -4.874 7.363 1.00 90.25 93 ALA A C 1
ATOM 767 O O . ALA A 1 93 ? 11.227 -5.800 7.201 1.00 90.25 93 ALA A O 1
ATOM 768 N N . GLY A 1 94 ? 10.627 -3.925 8.280 1.00 89.62 94 GLY A N 1
ATOM 769 C CA . GLY A 1 94 ? 11.738 -3.891 9.223 1.00 89.62 94 GLY A CA 1
ATOM 770 C C . GLY A 1 94 ? 13.111 -4.035 8.555 1.00 89.62 94 GLY A C 1
ATOM 771 O O . GLY A 1 94 ? 13.476 -3.318 7.617 1.00 89.62 94 GLY A O 1
ATOM 772 N N . ASN A 1 95 ? 13.913 -4.982 9.046 1.00 89.81 95 ASN A N 1
ATOM 773 C CA . ASN A 1 95 ? 15.242 -5.269 8.491 1.00 89.81 95 ASN A CA 1
ATOM 774 C C . ASN A 1 95 ? 15.202 -6.036 7.163 1.00 89.81 95 ASN A C 1
ATOM 776 O O . ASN A 1 95 ? 16.218 -6.097 6.475 1.00 89.81 95 ASN A O 1
ATOM 780 N N . SER A 1 96 ? 14.053 -6.604 6.799 1.00 89.88 96 SER A N 1
ATOM 781 C CA . SER A 1 96 ? 13.860 -7.334 5.545 1.00 89.88 96 SER A CA 1
ATOM 782 C C . SER A 1 96 ? 13.473 -6.426 4.378 1.00 89.88 96 SER A C 1
ATOM 784 O O . SER A 1 96 ? 13.308 -6.930 3.267 1.00 89.88 96 SER A O 1
ATOM 786 N N . LEU A 1 97 ? 13.333 -5.115 4.611 1.00 94.06 97 LEU A N 1
ATOM 787 C CA . LEU A 1 97 ? 13.005 -4.149 3.571 1.00 94.06 97 LEU A CA 1
ATOM 788 C C . LEU A 1 97 ? 14.114 -4.062 2.519 1.00 94.06 97 LEU A C 1
ATOM 790 O O . LEU A 1 97 ? 15.226 -3.601 2.793 1.00 94.06 97 LEU A O 1
ATOM 794 N N . THR A 1 98 ? 13.761 -4.441 1.299 1.00 94.56 98 THR A N 1
ATOM 795 C CA . THR A 1 98 ? 14.522 -4.201 0.071 1.00 94.56 98 THR A CA 1
ATOM 796 C C . THR A 1 98 ? 13.649 -3.420 -0.916 1.00 94.56 98 THR A C 1
ATOM 798 O O . THR A 1 98 ? 12.536 -3.027 -0.572 1.00 94.56 98 THR A O 1
ATOM 801 N N . ASP A 1 99 ? 14.147 -3.156 -2.125 1.00 95.81 99 ASP A N 1
ATOM 802 C CA . ASP A 1 99 ? 13.367 -2.534 -3.206 1.00 95.81 99 ASP A CA 1
ATOM 803 C C . ASP A 1 99 ? 12.069 -3.332 -3.440 1.00 95.81 99 ASP A C 1
ATOM 805 O O . ASP A 1 99 ? 12.131 -4.466 -3.910 1.00 95.81 99 ASP A O 1
ATOM 809 N N . SER A 1 100 ? 10.916 -2.776 -3.047 1.00 97.56 100 SER A N 1
ATOM 810 C CA . SER A 1 100 ? 9.648 -3.519 -2.944 1.00 97.56 100 SER A CA 1
ATOM 811 C C . SER A 1 100 ? 8.485 -2.782 -3.592 1.00 97.56 100 SER A C 1
ATOM 813 O O . SER A 1 100 ? 8.346 -1.573 -3.411 1.00 97.56 100 SER A O 1
ATOM 815 N N . TRP A 1 101 ? 7.619 -3.488 -4.319 1.00 98.50 101 TRP A N 1
ATOM 816 C CA . TRP A 1 101 ? 6.491 -2.873 -5.016 1.00 98.50 101 TRP A CA 1
ATOM 817 C C . TRP A 1 101 ? 5.486 -2.208 -4.076 1.00 98.50 101 TRP A C 1
ATOM 819 O O . TRP A 1 101 ? 5.114 -2.751 -3.033 1.00 98.50 101 TRP A O 1
ATOM 829 N N . ILE A 1 102 ? 4.995 -1.056 -4.530 1.00 98.38 102 ILE A N 1
ATOM 830 C CA . ILE A 1 102 ? 3.828 -0.351 -3.997 1.00 98.38 102 ILE A CA 1
ATOM 831 C C . ILE A 1 102 ? 2.803 -0.165 -5.121 1.00 98.38 102 ILE A C 1
ATOM 833 O O . ILE A 1 102 ? 3.104 -0.362 -6.298 1.00 98.38 102 ILE A O 1
ATOM 837 N N . GLY A 1 103 ? 1.582 0.239 -4.782 1.00 98.12 103 GLY A N 1
ATOM 838 C CA . GLY A 1 103 ? 0.477 0.376 -5.735 1.00 98.12 103 GLY A CA 1
ATOM 839 C C . GLY A 1 103 ? 0.610 1.549 -6.708 1.00 98.12 103 GLY A C 1
ATOM 840 O O . GLY A 1 103 ? -0.276 1.756 -7.531 1.00 98.12 103 GLY A O 1
ATOM 841 N N . LEU A 1 104 ? 1.679 2.341 -6.624 1.00 97.81 104 LEU A N 1
ATOM 842 C CA . LEU A 1 104 ? 1.886 3.498 -7.486 1.00 97.81 104 LEU A CA 1
ATOM 843 C C . LEU A 1 104 ? 2.338 3.050 -8.882 1.00 97.81 104 LEU A C 1
ATOM 845 O O . LEU A 1 104 ? 3.338 2.349 -9.038 1.00 97.81 104 LEU A O 1
ATOM 849 N N . TYR A 1 105 ? 1.627 3.505 -9.909 1.00 96.12 105 TYR A N 1
ATOM 850 C CA . TYR A 1 105 ? 1.984 3.251 -11.301 1.00 96.12 105 TYR A CA 1
ATOM 851 C C . TYR A 1 105 ? 1.658 4.453 -12.189 1.00 96.12 105 TYR A C 1
ATOM 853 O O . TYR A 1 105 ? 0.859 5.333 -11.855 1.00 96.12 105 TYR A O 1
ATOM 861 N N . ARG A 1 106 ? 2.301 4.507 -13.351 1.00 93.44 106 ARG A N 1
ATOM 862 C CA . ARG A 1 106 ? 2.121 5.562 -14.340 1.00 93.44 106 ARG A CA 1
ATOM 863 C C . ARG A 1 106 ? 1.101 5.126 -15.380 1.00 93.44 106 ARG A C 1
ATOM 865 O O . ARG A 1 106 ? 1.443 4.470 -16.360 1.00 93.44 106 ARG A O 1
ATOM 872 N N . ALA A 1 107 ? -0.144 5.556 -15.197 1.00 91.44 107 ALA A N 1
ATOM 873 C CA . ALA A 1 107 ? -1.246 5.248 -16.106 1.00 91.44 107 ALA A CA 1
ATOM 874 C C . ALA A 1 107 ? -1.058 5.852 -17.509 1.00 91.44 107 ALA A C 1
ATOM 876 O O . ALA A 1 107 ? -1.447 5.264 -18.515 1.00 91.44 107 ALA A O 1
ATOM 877 N N . LYS A 1 108 ? -0.462 7.047 -17.590 1.00 87.06 108 LYS A N 1
ATOM 878 C CA . LYS A 1 108 ? -0.052 7.690 -18.849 1.00 87.06 108 LYS A CA 1
ATOM 879 C C . LYS A 1 108 ? 1.028 8.731 -18.581 1.00 87.06 108 LYS A C 1
ATOM 881 O O . LYS A 1 108 ? 1.372 9.011 -17.434 1.00 87.06 108 LYS A O 1
ATOM 886 N N . ARG A 1 109 ? 1.562 9.342 -19.642 1.00 84.00 109 ARG A N 1
ATOM 887 C CA . ARG A 1 109 ? 2.570 10.407 -19.532 1.00 84.00 109 ARG A CA 1
ATOM 888 C C . ARG A 1 109 ? 2.107 11.489 -18.546 1.00 84.00 109 ARG A C 1
ATOM 890 O O . ARG A 1 109 ? 1.015 12.027 -18.708 1.00 84.00 109 ARG A O 1
ATOM 897 N N . ASN A 1 110 ? 2.949 11.801 -17.560 1.00 83.44 110 ASN A N 1
ATOM 898 C CA . ASN A 1 110 ? 2.685 12.767 -16.485 1.00 83.44 110 ASN A CA 1
ATOM 899 C C . ASN A 1 110 ? 1.484 12.447 -15.567 1.00 83.44 110 ASN A C 1
ATOM 901 O O . ASN A 1 110 ? 1.057 13.333 -14.833 1.00 83.44 110 ASN A O 1
ATOM 905 N N . LEU A 1 111 ? 0.930 11.228 -15.587 1.00 90.44 111 LEU A N 1
ATOM 906 C CA . LEU A 1 111 ? -0.148 10.828 -14.681 1.00 90.44 111 LEU A CA 1
ATOM 907 C C . LEU A 1 111 ? 0.239 9.570 -13.908 1.00 90.44 111 LEU A C 1
ATOM 909 O O . LEU A 1 111 ? 0.301 8.477 -14.473 1.00 90.44 111 LEU A O 1
ATOM 913 N N . TRP A 1 112 ? 0.441 9.759 -12.611 1.00 93.38 112 TRP A N 1
ATOM 914 C CA . TRP A 1 112 ? 0.591 8.695 -11.631 1.00 93.38 112 TRP A CA 1
ATOM 915 C C . TRP A 1 112 ? -0.744 8.458 -10.935 1.00 93.38 112 TRP A C 1
ATOM 917 O O . TRP A 1 112 ? -1.434 9.423 -10.606 1.00 93.38 112 TRP A O 1
ATOM 927 N N . LEU A 1 113 ? -1.095 7.192 -10.735 1.00 96.69 113 LEU A N 1
ATOM 928 C CA . LEU A 1 113 ? -2.280 6.755 -10.006 1.00 96.69 113 LEU A CA 1
ATOM 929 C C . LEU A 1 113 ? -1.901 5.631 -9.048 1.00 96.69 113 LEU A C 1
ATOM 931 O O . LEU A 1 113 ? -0.920 4.914 -9.260 1.00 96.69 113 LEU A O 1
ATOM 935 N N . TRP A 1 114 ? -2.715 5.471 -8.018 1.00 97.88 114 TRP A N 1
ATOM 936 C CA . TRP A 1 114 ? -2.704 4.282 -7.184 1.00 97.88 114 TRP A CA 1
ATOM 937 C C . TRP A 1 114 ? -3.436 3.129 -7.871 1.00 97.88 114 TRP A C 1
ATOM 939 O O . TRP A 1 114 ? -4.293 3.344 -8.731 1.00 97.88 114 TRP A O 1
ATOM 949 N N . SER A 1 115 ? -3.091 1.895 -7.507 1.00 97.56 115 SER A N 1
ATOM 950 C CA . SER A 1 115 ? -3.613 0.668 -8.119 1.00 97.56 115 SER A CA 1
ATOM 951 C C . SER A 1 115 ? -5.126 0.508 -7.974 1.00 97.56 115 SER A C 1
ATOM 953 O O . SER A 1 115 ? -5.754 -0.135 -8.816 1.00 97.56 115 SER A O 1
ATOM 955 N N . ASP A 1 116 ? -5.719 1.142 -6.965 1.00 94.50 116 ASP A N 1
ATOM 956 C CA . ASP A 1 116 ? -7.164 1.216 -6.749 1.00 94.50 116 ASP A CA 1
ATOM 957 C C . ASP A 1 116 ? -7.864 2.331 -7.554 1.00 94.50 116 ASP A C 1
ATOM 959 O O . ASP A 1 116 ? -9.080 2.500 -7.465 1.00 94.50 116 ASP A O 1
ATOM 963 N N . GLY A 1 117 ? -7.105 3.085 -8.352 1.00 95.00 117 GLY A N 1
ATOM 964 C CA . GLY A 1 117 ? -7.585 4.175 -9.195 1.00 95.00 117 GLY A CA 1
ATOM 965 C C . GLY A 1 117 ? -7.568 5.555 -8.536 1.00 95.00 117 GLY A C 1
ATOM 966 O O . GLY A 1 117 ? -7.919 6.530 -9.204 1.00 95.00 117 GLY A O 1
ATOM 967 N N . GLN A 1 118 ? -7.160 5.676 -7.268 1.00 94.69 118 GLN A N 1
ATOM 968 C CA . GLN A 1 118 ? -7.086 6.975 -6.602 1.00 94.69 118 GLN A CA 1
ATOM 969 C C . GLN A 1 118 ? -5.979 7.868 -7.181 1.00 94.69 118 GLN A C 1
ATOM 971 O O . GLN A 1 118 ? -4.910 7.416 -7.606 1.00 94.69 118 GLN A O 1
ATOM 976 N N . SER A 1 119 ? -6.236 9.176 -7.158 1.00 95.19 119 SER A N 1
ATOM 977 C CA . SER A 1 119 ? -5.243 10.199 -7.487 1.00 95.19 119 SER A CA 1
ATOM 978 C C . SER A 1 119 ? -4.173 10.288 -6.403 1.00 95.19 119 SER A C 1
ATOM 980 O O . SER A 1 119 ? -4.448 10.121 -5.217 1.00 95.19 119 SER A O 1
ATOM 982 N N . VAL A 1 120 ? -2.951 10.617 -6.807 1.00 94.69 120 VAL A N 1
ATOM 983 C CA . VAL A 1 120 ? -1.824 10.740 -5.880 1.00 94.69 120 VAL A CA 1
ATOM 984 C C . VAL A 1 120 ? -1.817 12.128 -5.236 1.00 94.69 120 VAL A C 1
ATOM 986 O O . VAL A 1 120 ? -1.755 13.137 -5.937 1.00 94.69 120 VAL A O 1
ATOM 989 N N . SER A 1 121 ? -1.873 12.177 -3.905 1.00 92.12 121 SER A N 1
ATOM 990 C CA . SER A 1 121 ? -1.816 13.409 -3.099 1.00 92.12 121 SER A CA 1
ATOM 991 C C . SER A 1 121 ? -0.453 13.652 -2.443 1.00 92.12 121 SER A C 1
ATOM 993 O O . SER A 1 121 ? -0.154 14.775 -2.046 1.00 92.12 121 SER A O 1
ATOM 995 N N . PHE A 1 122 ? 0.374 12.612 -2.337 1.00 93.81 122 PHE A N 1
ATOM 996 C CA . PHE A 1 122 ? 1.647 12.614 -1.627 1.00 93.81 122 PHE A CA 1
ATOM 997 C C . PHE A 1 122 ? 2.711 11.901 -2.463 1.00 93.81 122 PHE A C 1
ATOM 999 O O . PHE A 1 122 ? 2.432 10.881 -3.089 1.00 93.81 122 PHE A O 1
ATOM 1006 N N . PHE A 1 123 ? 3.928 12.446 -2.481 1.00 93.88 123 PHE A N 1
ATOM 1007 C CA . PHE A 1 123 ? 5.068 11.857 -3.176 1.00 93.88 123 PHE A CA 1
ATOM 1008 C C . PHE A 1 123 ? 6.304 11.859 -2.286 1.00 93.88 123 PHE A C 1
ATOM 1010 O O . PHE A 1 123 ? 6.655 12.897 -1.727 1.00 93.88 123 PHE A O 1
ATOM 1017 N N . LYS A 1 124 ? 7.016 10.728 -2.248 1.00 95.69 124 LYS A N 1
ATOM 1018 C CA . LYS A 1 124 ? 8.290 10.586 -1.530 1.00 95.69 124 LYS A CA 1
ATOM 1019 C C . LYS A 1 124 ? 9.388 10.009 -2.424 1.00 95.69 124 LYS A C 1
ATOM 1021 O O . LYS A 1 124 ? 10.000 8.998 -2.106 1.00 95.69 124 LYS A O 1
ATOM 1026 N N . TRP A 1 125 ? 9.619 10.630 -3.578 1.00 95.31 125 TRP A N 1
ATOM 1027 C CA . TRP A 1 125 ? 10.659 10.188 -4.512 1.00 95.31 125 TRP A CA 1
ATOM 1028 C C . TRP A 1 125 ? 12.054 10.227 -3.876 1.00 95.31 125 TRP A C 1
ATOM 1030 O O . TRP A 1 125 ? 12.448 11.268 -3.353 1.00 95.31 125 TRP A O 1
ATOM 1040 N N . ALA A 1 126 ? 12.824 9.142 -3.983 1.00 93.88 126 ALA A N 1
ATOM 1041 C CA . ALA A 1 126 ? 14.192 9.085 -3.467 1.00 93.88 126 ALA A CA 1
ATOM 1042 C C . ALA A 1 126 ? 15.152 9.957 -4.295 1.00 93.88 126 ALA A C 1
ATOM 1044 O O . ALA A 1 126 ? 15.968 10.692 -3.743 1.00 93.88 126 ALA A O 1
ATOM 1045 N N . ASN A 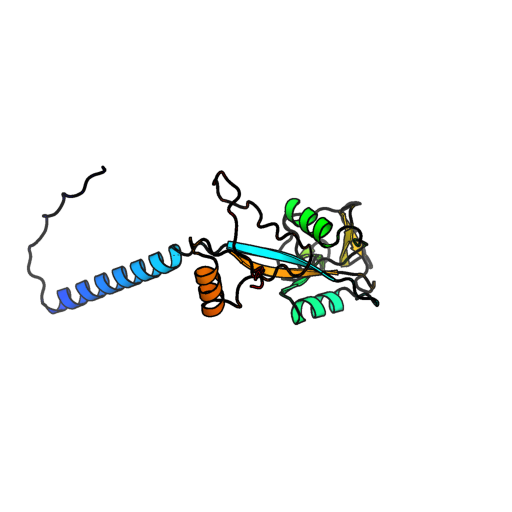1 127 ? 15.025 9.912 -5.627 1.00 88.12 127 ASN A N 1
ATOM 1046 C CA . ASN A 1 127 ? 15.906 10.617 -6.570 1.00 88.12 127 ASN A CA 1
ATOM 1047 C C . ASN A 1 127 ? 15.154 11.618 -7.466 1.00 88.12 127 ASN A C 1
ATOM 1049 O O . ASN A 1 127 ? 15.621 11.984 -8.546 1.00 88.12 127 ASN A O 1
ATOM 1053 N N . GLY A 1 128 ? 13.973 12.058 -7.025 1.00 86.69 128 GLY A N 1
ATOM 1054 C CA . GLY A 1 128 ? 13.036 12.827 -7.843 1.00 86.69 128 GLY A CA 1
ATOM 1055 C C . GLY A 1 128 ? 12.169 11.950 -8.762 1.00 86.69 128 GLY A C 1
ATOM 1056 O O . GLY A 1 128 ? 12.372 10.738 -8.857 1.00 86.69 128 GLY A O 1
ATOM 1057 N N . PRO A 1 129 ? 11.150 12.538 -9.413 1.00 81.19 129 PRO A N 1
ATOM 1058 C CA . PRO A 1 129 ? 10.213 11.787 -10.238 1.00 81.19 129 PRO A CA 1
ATOM 1059 C C . PRO A 1 129 ? 10.901 11.191 -11.481 1.00 81.19 129 PRO A C 1
ATOM 1061 O O . PRO A 1 129 ? 11.746 11.857 -12.087 1.00 81.19 129 PRO A O 1
ATOM 1064 N N . PRO A 1 130 ? 10.503 9.984 -11.931 1.00 81.31 130 PRO A N 1
ATOM 1065 C CA . PRO A 1 130 ? 11.032 9.387 -13.153 1.00 81.31 130 PRO A CA 1
ATOM 1066 C C . PRO A 1 130 ? 10.813 10.289 -14.371 1.00 81.31 130 PRO A C 1
ATOM 1068 O O . PRO A 1 130 ? 9.763 10.927 -14.510 1.00 81.31 130 PRO A O 1
ATOM 1071 N N . TYR A 1 131 ? 11.772 10.292 -15.300 1.00 78.31 131 TYR A N 1
ATOM 1072 C CA . TYR A 1 131 ? 11.627 11.014 -16.562 1.00 78.31 131 TYR A CA 1
ATOM 1073 C C . TYR A 1 131 ? 10.397 10.535 -17.354 1.00 78.31 131 TYR A C 1
ATOM 1075 O O . TYR A 1 131 ? 9.942 9.394 -17.254 1.00 78.31 131 TYR A O 1
ATOM 1083 N N . ASN A 1 132 ? 9.848 11.434 -18.172 1.00 77.81 132 ASN A N 1
ATOM 1084 C CA . ASN A 1 132 ? 8.673 11.177 -19.007 1.00 77.81 132 ASN A CA 1
ATOM 1085 C C . ASN A 1 132 ? 9.081 10.897 -20.463 1.00 77.81 132 ASN A C 1
ATOM 1087 O O . ASN A 1 132 ? 8.650 11.614 -21.378 1.00 77.81 132 ASN A O 1
ATOM 1091 N N . SER A 1 133 ? 9.940 9.890 -20.662 1.00 73.62 133 SER A N 1
ATOM 1092 C CA . SER A 1 133 ? 10.404 9.421 -21.977 1.00 73.62 133 SER A CA 1
ATOM 1093 C C . SER A 1 133 ? 9.824 8.047 -22.343 1.00 73.62 133 SER A C 1
ATOM 1095 O O . SER A 1 133 ? 9.338 7.305 -21.487 1.00 73.62 133 SER A O 1
ATOM 1097 N N . SER A 1 134 ? 9.859 7.696 -23.632 1.00 71.00 134 SER A N 1
ATOM 1098 C CA . SER A 1 134 ? 9.506 6.351 -24.102 1.00 71.00 134 SER A CA 1
ATOM 1099 C C . SER A 1 134 ? 10.425 5.309 -23.464 1.00 71.00 134 SER A C 1
ATOM 1101 O O . SER A 1 134 ? 11.643 5.468 -23.506 1.00 71.00 134 SER A O 1
ATOM 1103 N N . GLY A 1 135 ? 9.847 4.255 -22.888 1.00 72.31 135 GLY A N 1
ATOM 1104 C CA . GLY A 1 135 ? 10.603 3.228 -22.165 1.00 72.31 135 GLY A CA 1
ATOM 1105 C C . GLY A 1 135 ? 10.983 3.618 -20.735 1.00 72.31 135 GLY A C 1
ATOM 1106 O O . GLY A 1 135 ? 11.721 2.888 -20.092 1.00 72.31 135 GLY A O 1
ATOM 1107 N N . SER A 1 136 ? 10.490 4.746 -20.214 1.00 78.31 136 SER A N 1
ATOM 1108 C CA . SER A 1 136 ? 10.675 5.064 -18.801 1.00 78.31 136 SER A CA 1
ATOM 1109 C C . SER A 1 136 ? 9.943 4.053 -17.897 1.00 78.31 136 SER A C 1
ATOM 1111 O O . SER A 1 136 ? 8.889 3.538 -18.283 1.00 78.31 136 SER A O 1
ATOM 1113 N N . PRO A 1 137 ? 10.426 3.837 -16.664 1.00 82.75 137 PRO A N 1
ATOM 1114 C CA . PRO A 1 137 ? 9.758 3.003 -15.669 1.00 82.75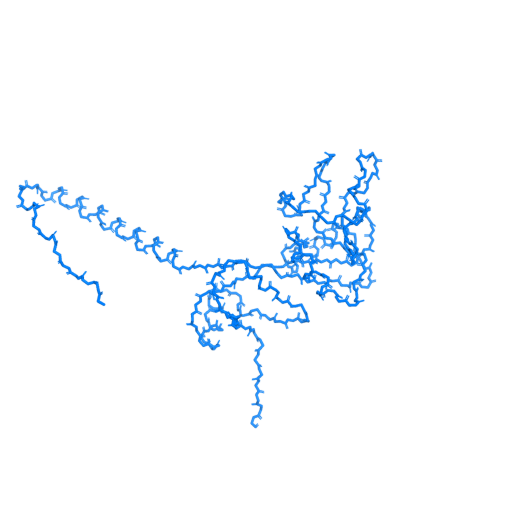 137 PRO A CA 1
ATOM 1115 C C . PRO A 1 137 ? 8.295 3.405 -15.437 1.00 82.75 137 PRO A C 1
ATOM 1117 O O . PRO A 1 137 ? 8.014 4.597 -15.301 1.00 82.75 137 PRO A O 1
ATOM 1120 N N . ASN A 1 138 ? 7.374 2.437 -15.425 1.00 92.69 138 ASN A N 1
ATOM 1121 C CA . ASN A 1 138 ? 5.928 2.680 -15.284 1.00 92.69 138 ASN A CA 1
ATOM 1122 C C . ASN A 1 138 ? 5.356 2.212 -13.943 1.00 92.69 138 ASN A C 1
ATOM 1124 O O . ASN A 1 138 ? 4.222 2.557 -13.640 1.00 92.69 138 ASN A O 1
ATOM 1128 N N . CYS A 1 139 ? 6.111 1.459 -13.152 1.00 96.00 139 CYS A N 1
ATOM 1129 C CA . CYS A 1 139 ? 5.686 0.980 -11.843 1.00 96.00 139 CYS A CA 1
ATOM 1130 C C . CYS A 1 139 ? 6.609 1.556 -10.779 1.00 96.00 139 CYS A C 1
ATOM 1132 O O . CYS A 1 139 ? 7.729 1.959 -11.093 1.00 96.00 139 CYS A O 1
ATOM 1134 N N . CYS A 1 140 ? 6.154 1.624 -9.536 1.00 96.44 140 CYS A N 1
ATOM 1135 C CA . CYS A 1 140 ? 6.951 2.177 -8.453 1.00 96.44 140 CYS A CA 1
ATOM 1136 C C . CYS A 1 140 ? 7.150 1.184 -7.332 1.00 96.44 140 CYS A C 1
ATOM 1138 O O . CYS A 1 140 ? 6.245 0.452 -6.933 1.00 96.44 140 CYS A O 1
ATOM 1140 N N . SER A 1 141 ? 8.361 1.216 -6.810 1.00 97.00 141 SER A N 1
ATOM 1141 C CA . SER A 1 141 ? 8.768 0.497 -5.622 1.00 97.00 141 SER A CA 1
ATOM 1142 C C . SER A 1 141 ? 9.305 1.483 -4.595 1.00 97.00 141 SER A C 1
ATOM 1144 O O . SER A 1 141 ? 9.540 2.657 -4.897 1.00 97.00 141 SER A O 1
ATOM 1146 N N . MET A 1 142 ? 9.466 1.008 -3.368 1.00 97.06 142 MET A N 1
ATOM 1147 C CA . MET A 1 142 ? 10.029 1.778 -2.274 1.00 97.06 142 MET A CA 1
ATOM 1148 C C . MET A 1 142 ? 11.138 1.018 -1.560 1.00 97.06 142 MET A C 1
ATOM 1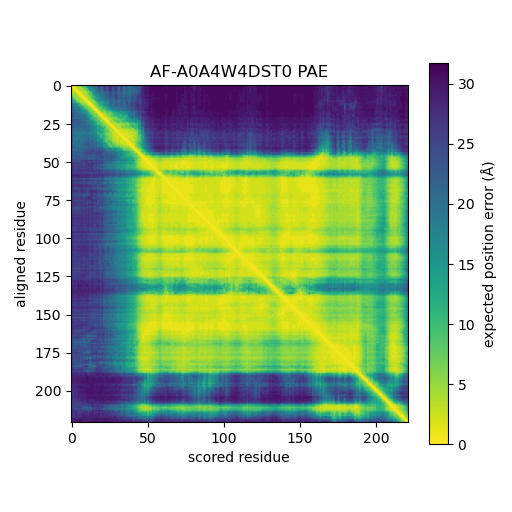150 O O . MET A 1 142 ? 11.127 -0.211 -1.481 1.00 97.06 142 MET A O 1
ATOM 1154 N N . ASP A 1 143 ? 12.049 1.786 -0.976 1.00 95.75 143 ASP A N 1
ATOM 1155 C CA . ASP A 1 143 ? 12.984 1.338 0.046 1.00 95.75 143 ASP A CA 1
ATOM 1156 C C . ASP A 1 143 ? 13.119 2.411 1.150 1.00 95.75 143 ASP A C 1
ATOM 1158 O O . ASP A 1 143 ? 12.333 3.359 1.226 1.00 95.75 143 ASP A O 1
ATOM 1162 N N . LYS A 1 144 ? 14.123 2.281 2.030 1.00 94.62 144 LYS A N 1
ATOM 1163 C CA . LYS A 1 144 ? 14.364 3.223 3.142 1.00 94.62 144 LYS A CA 1
ATOM 1164 C C . LYS A 1 144 ? 14.640 4.670 2.702 1.00 94.62 144 LYS A C 1
ATOM 1166 O O . LYS A 1 144 ? 14.534 5.577 3.521 1.00 94.62 144 LYS A O 1
ATOM 1171 N N . ARG A 1 145 ? 15.045 4.895 1.452 1.00 94.81 145 ARG A N 1
ATOM 1172 C CA . ARG A 1 145 ? 15.401 6.211 0.899 1.00 94.81 145 ARG A CA 1
ATOM 1173 C C . ARG A 1 145 ? 14.187 6.932 0.318 1.00 94.81 145 ARG A C 1
ATOM 1175 O O . ARG A 1 145 ? 14.200 8.157 0.244 1.00 94.81 145 ARG A O 1
ATOM 1182 N N . GLY A 1 146 ? 13.153 6.193 -0.076 1.00 95.94 146 GLY A N 1
ATOM 1183 C CA . GLY A 1 146 ? 11.956 6.720 -0.721 1.00 95.94 146 GLY A CA 1
ATOM 1184 C C . GLY A 1 146 ? 11.496 5.825 -1.865 1.00 95.94 146 GLY A C 1
ATOM 1185 O O . GLY A 1 146 ? 11.782 4.630 -1.894 1.00 95.94 146 GLY A O 1
ATOM 1186 N N . TRP A 1 147 ? 10.750 6.414 -2.794 1.00 96.44 147 TRP A N 1
ATOM 1187 C CA . TRP A 1 147 ? 10.163 5.729 -3.940 1.00 96.44 147 TRP A CA 1
ATOM 1188 C C . TRP A 1 147 ? 11.020 5.928 -5.180 1.00 96.44 147 TRP A C 1
ATOM 1190 O O . TRP A 1 147 ? 11.520 7.029 -5.419 1.00 96.44 147 TRP A O 1
ATOM 1200 N N . ASP A 1 148 ? 11.110 4.896 -6.007 1.00 94.25 148 ASP A N 1
ATOM 1201 C CA . ASP A 1 148 ? 11.779 4.946 -7.300 1.00 94.25 148 ASP A CA 1
ATOM 1202 C C . ASP A 1 148 ? 10.881 4.330 -8.382 1.00 94.25 148 ASP A C 1
ATOM 1204 O O . ASP A 1 148 ? 10.058 3.443 -8.143 1.00 94.25 148 ASP A O 1
ATOM 1208 N N . GLY A 1 149 ? 11.015 4.836 -9.608 1.00 93.81 149 GLY A N 1
ATOM 1209 C CA . GLY A 1 149 ? 10.374 4.229 -10.768 1.00 93.81 149 GLY A CA 1
ATOM 1210 C C . GLY A 1 149 ? 11.146 2.994 -11.220 1.00 93.81 149 GLY A C 1
ATOM 1211 O O . GLY A 1 149 ? 12.338 3.082 -11.505 1.00 93.81 149 GLY A O 1
ATOM 1212 N N . ASN A 1 150 ? 10.450 1.872 -11.388 1.00 93.44 150 ASN A N 1
ATOM 1213 C CA . ASN A 1 150 ? 10.991 0.615 -11.891 1.00 93.44 150 ASN A CA 1
ATOM 1214 C C . ASN A 1 150 ? 10.196 0.020 -13.072 1.00 93.44 150 ASN A C 1
ATOM 1216 O O . ASN A 1 150 ? 9.030 0.343 -13.330 1.00 93.44 150 ASN A O 1
ATOM 1220 N N . TYR A 1 151 ? 10.878 -0.809 -13.864 1.00 94.25 151 TYR A N 1
ATOM 1221 C CA . TYR A 1 151 ? 10.232 -1.580 -14.924 1.00 94.25 151 TYR A CA 1
ATOM 1222 C C . TYR A 1 151 ? 9.314 -2.615 -14.281 1.00 94.25 151 TYR A C 1
ATOM 1224 O O . TYR A 1 151 ? 9.772 -3.393 -13.450 1.00 94.25 151 TYR A O 1
ATOM 1232 N N . CYS A 1 152 ? 8.041 -2.629 -14.674 1.00 95.44 152 CYS A N 1
ATOM 1233 C CA . CYS A 1 152 ? 7.006 -3.469 -14.061 1.00 95.44 152 CYS A CA 1
ATOM 1234 C C . CYS A 1 152 ? 7.332 -4.972 -14.094 1.00 95.44 152 CYS A C 1
ATOM 1236 O O . CYS A 1 152 ? 6.858 -5.712 -13.243 1.00 95.44 152 CYS A O 1
ATOM 1238 N N . THR A 1 153 ? 8.193 -5.396 -15.023 1.00 95.69 153 THR A N 1
ATOM 1239 C CA . THR A 1 153 ? 8.650 -6.781 -15.196 1.00 95.69 153 THR A CA 1
ATOM 1240 C C . THR A 1 153 ? 9.793 -7.182 -14.254 1.00 95.69 153 THR A C 1
ATOM 1242 O O . THR A 1 153 ? 10.389 -8.241 -14.421 1.00 95.69 153 THR A O 1
ATOM 1245 N N . ARG A 1 154 ? 10.206 -6.323 -13.309 1.00 95.62 154 ARG A N 1
ATOM 1246 C CA . ARG A 1 154 ? 11.176 -6.720 -12.275 1.00 95.62 154 ARG A CA 1
ATOM 1247 C C . ARG A 1 154 ? 10.482 -7.594 -11.233 1.00 95.62 154 ARG A C 1
ATOM 1249 O O . ARG A 1 154 ? 9.413 -7.249 -10.746 1.00 95.62 154 ARG A O 1
ATOM 1256 N N . ASN A 1 155 ? 11.137 -8.670 -10.818 1.00 96.50 155 ASN A N 1
ATOM 1257 C CA . ASN A 1 155 ? 10.661 -9.495 -9.714 1.00 96.50 155 ASN A CA 1
ATOM 1258 C C . ASN A 1 155 ? 11.132 -8.896 -8.382 1.00 96.50 155 ASN A C 1
ATOM 1260 O O . ASN A 1 155 ? 12.313 -9.011 -8.040 1.00 96.50 155 ASN A O 1
ATOM 1264 N N . LEU A 1 156 ? 10.214 -8.275 -7.635 1.00 97.19 156 LEU A N 1
ATOM 1265 C CA . LEU A 1 156 ? 10.475 -7.698 -6.309 1.00 97.19 156 LEU A CA 1
ATOM 1266 C C . LEU A 1 156 ? 9.529 -8.281 -5.236 1.00 97.19 156 LEU A C 1
ATOM 1268 O O . LEU A 1 156 ? 8.452 -8.787 -5.579 1.00 97.19 156 LEU A O 1
ATOM 1272 N N . PRO A 1 157 ? 9.897 -8.222 -3.940 1.00 97.50 157 PRO A N 1
ATOM 1273 C CA . PRO A 1 157 ? 8.927 -8.252 -2.848 1.00 97.50 157 PRO A CA 1
ATOM 1274 C C . PRO A 1 157 ? 7.908 -7.123 -3.001 1.00 97.50 157 PRO A C 1
ATOM 1276 O O . PRO A 1 157 ? 8.095 -6.199 -3.794 1.00 97.50 157 PRO A O 1
ATOM 1279 N N . PHE A 1 158 ? 6.821 -7.172 -2.244 1.00 97.81 158 PHE A N 1
ATOM 1280 C CA . PHE A 1 158 ? 5.752 -6.194 -2.406 1.00 97.81 158 PHE A CA 1
ATOM 1281 C C . PHE A 1 158 ? 4.961 -5.982 -1.126 1.00 97.81 158 PHE A C 1
ATOM 1283 O O . PHE A 1 158 ? 4.944 -6.822 -0.227 1.00 97.81 158 PHE A O 1
ATOM 1290 N N . PHE A 1 159 ? 4.293 -4.837 -1.055 1.00 97.25 159 PHE A N 1
ATOM 1291 C CA . PHE A 1 159 ? 3.382 -4.523 0.030 1.00 97.25 159 PHE A CA 1
ATOM 1292 C C . PHE A 1 159 ? 1.940 -4.639 -0.441 1.00 97.25 159 PHE A C 1
ATOM 1294 O O . PHE A 1 159 ? 1.548 -3.980 -1.402 1.00 97.25 159 PHE A O 1
ATOM 1301 N N . CYS A 1 160 ? 1.137 -5.416 0.276 1.00 96.56 160 CYS A N 1
ATOM 1302 C CA . CYS A 1 160 ? -0.316 -5.382 0.158 1.00 96.56 160 CYS A CA 1
ATOM 1303 C C . CYS A 1 160 ? -0.908 -4.513 1.266 1.00 96.56 160 CYS A C 1
ATOM 1305 O O . CYS A 1 160 ? -0.291 -4.350 2.318 1.00 96.56 160 CYS A O 1
ATOM 1307 N N . TYR A 1 161 ? -2.133 -4.031 1.081 1.00 93.94 161 TYR A N 1
ATOM 1308 C CA . TYR A 1 161 ? -2.925 -3.507 2.187 1.00 93.94 161 TYR A CA 1
ATOM 1309 C C . TYR A 1 161 ? -4.267 -4.214 2.315 1.00 93.94 161 TYR A C 1
ATOM 1311 O O . TYR A 1 161 ? -4.794 -4.798 1.363 1.00 93.94 161 TYR A O 1
ATOM 1319 N N . ARG A 1 162 ? -4.847 -4.121 3.509 1.00 91.25 162 ARG A N 1
ATOM 1320 C CA . ARG A 1 162 ? -6.261 -4.407 3.764 1.00 91.25 162 ARG A CA 1
ATOM 1321 C C . ARG A 1 162 ? -6.888 -3.278 4.571 1.00 91.25 162 ARG A C 1
ATOM 1323 O O . ARG A 1 162 ? -6.187 -2.482 5.191 1.00 91.25 162 ARG A O 1
ATOM 1330 N N . THR A 1 163 ? -8.212 -3.199 4.543 1.00 89.19 163 THR A N 1
ATOM 1331 C CA . THR A 1 163 ? -8.966 -2.201 5.307 1.00 89.19 163 THR A CA 1
ATOM 1332 C C . THR A 1 163 ? -9.463 -2.818 6.604 1.00 89.19 163 THR A C 1
ATOM 1334 O O . THR A 1 163 ? -10.121 -3.857 6.578 1.00 89.19 163 THR A O 1
ATOM 1337 N N . LEU A 1 164 ? -9.172 -2.162 7.722 1.00 86.50 164 LEU A N 1
ATOM 1338 C CA . LEU A 1 164 ? -9.739 -2.461 9.025 1.00 86.50 164 LEU A CA 1
ATOM 1339 C C . LEU A 1 164 ? -10.818 -1.447 9.388 1.00 86.50 164 LEU A C 1
ATOM 1341 O O . LEU A 1 164 ? -10.783 -0.286 8.978 1.00 86.50 164 LEU A O 1
ATOM 1345 N N . VAL A 1 165 ? -11.767 -1.920 10.186 1.00 87.19 165 VAL A N 1
ATOM 1346 C CA . VAL A 1 165 ? -12.882 -1.139 10.706 1.00 87.19 165 VAL A CA 1
ATOM 1347 C C . VAL A 1 165 ? -12.600 -0.840 12.173 1.00 87.19 165 VAL A C 1
ATOM 1349 O O . VAL A 1 165 ? -12.594 -1.749 13.003 1.00 87.19 165 VAL A O 1
ATOM 1352 N N . LEU A 1 166 ? -12.365 0.429 12.494 1.00 84.88 166 LEU A N 1
ATOM 1353 C CA . LEU A 1 166 ? -12.262 0.900 13.867 1.00 84.88 166 LEU A CA 1
ATOM 1354 C C . LEU A 1 166 ? -13.664 1.204 14.395 1.00 84.88 166 LEU A C 1
ATOM 1356 O O . LEU A 1 166 ? -14.327 2.146 13.954 1.00 84.88 166 LEU A O 1
ATOM 1360 N N . VAL A 1 167 ? -14.103 0.390 15.351 1.00 84.94 167 VAL A N 1
ATOM 1361 C CA . VAL A 1 167 ? -15.383 0.554 16.042 1.00 84.94 167 VAL A CA 1
ATOM 1362 C C . VAL A 1 167 ? -15.157 1.407 17.286 1.00 84.94 167 VAL A C 1
ATOM 1364 O O . VAL A 1 167 ? -14.527 0.960 18.243 1.00 84.94 167 VAL A O 1
ATOM 1367 N N . ASN A 1 168 ? -15.684 2.630 17.280 1.00 82.81 168 ASN A N 1
ATOM 1368 C CA . ASN A 1 168 ? -15.578 3.556 18.407 1.00 82.81 168 ASN A CA 1
ATOM 1369 C C . ASN A 1 168 ? -16.730 3.361 19.410 1.00 82.81 168 ASN A C 1
ATOM 1371 O O . ASN A 1 168 ? -17.543 4.255 19.635 1.00 82.81 168 ASN A O 1
ATOM 1375 N N . GLU A 1 169 ? -16.826 2.160 19.982 1.00 83.88 169 GLU A N 1
ATOM 1376 C CA . GLU A 1 169 ? -17.809 1.830 21.016 1.00 83.88 169 GLU A CA 1
ATOM 1377 C C . GLU A 1 169 ? -17.106 1.318 22.275 1.00 83.88 169 GLU A C 1
ATOM 1379 O O . GLU A 1 169 ? -16.214 0.472 22.207 1.00 83.88 169 GLU A O 1
ATOM 1384 N N . ASN A 1 170 ? -17.538 1.796 23.443 1.00 86.06 170 ASN A N 1
ATOM 1385 C CA . ASN A 1 170 ? -17.019 1.303 24.713 1.00 86.06 170 ASN A CA 1
ATOM 1386 C C . ASN A 1 170 ? -17.606 -0.085 25.014 1.00 86.06 170 ASN A C 1
ATOM 1388 O O . ASN A 1 170 ? -18.804 -0.207 25.278 1.00 86.06 170 ASN A O 1
ATOM 1392 N N . LYS A 1 171 ? -16.764 -1.118 24.944 1.00 85.81 171 LYS A N 1
ATOM 1393 C CA . LYS A 1 171 ? -17.121 -2.527 25.157 1.00 85.81 171 LYS A CA 1
ATOM 1394 C C . LYS A 1 171 ? -16.000 -3.255 25.892 1.00 85.81 171 LYS A C 1
ATOM 1396 O O . LYS A 1 171 ? -14.825 -2.911 25.747 1.00 85.81 171 LYS A O 1
ATOM 1401 N N . THR A 1 172 ? -16.348 -4.301 26.633 1.00 91.00 172 THR A N 1
ATOM 1402 C CA . THR A 1 172 ? -15.373 -5.299 27.101 1.00 91.00 172 THR A CA 1
ATOM 1403 C C . THR A 1 172 ? -14.810 -6.103 25.923 1.00 91.00 172 THR A C 1
ATOM 1405 O O . THR A 1 172 ? -15.371 -6.081 24.827 1.00 91.00 172 THR A O 1
ATOM 1408 N N . TRP A 1 173 ? -13.707 -6.831 26.127 1.00 88.81 173 TRP A N 1
ATOM 1409 C CA . TRP A 1 173 ? -13.128 -7.666 25.068 1.00 88.81 173 TRP A CA 1
ATOM 1410 C C . TRP A 1 173 ? -14.129 -8.708 24.545 1.00 88.81 173 TRP A C 1
ATOM 1412 O O . TRP A 1 173 ? -14.269 -8.850 23.334 1.00 88.81 173 TRP A O 1
ATOM 1422 N N . ASP A 1 174 ? -14.855 -9.400 25.434 1.00 91.12 174 ASP A N 1
ATOM 1423 C CA . ASP A 1 174 ? -15.817 -10.440 25.037 1.00 91.12 174 ASP A CA 1
ATOM 1424 C C . ASP A 1 174 ? -16.994 -9.837 24.247 1.00 91.12 174 ASP A C 1
ATOM 1426 O O . ASP A 1 174 ? -17.384 -10.371 23.208 1.00 91.12 174 ASP A O 1
ATOM 1430 N N . GLU A 1 175 ? -17.505 -8.676 24.674 1.00 92.50 175 GLU A N 1
ATOM 1431 C CA . GLU A 1 175 ? -18.546 -7.938 23.945 1.00 92.50 175 GLU A CA 1
ATOM 1432 C C . GLU A 1 175 ? -18.051 -7.422 22.588 1.00 92.50 175 GLU A C 1
ATOM 1434 O O . GLU A 1 175 ? -18.779 -7.497 21.600 1.00 92.50 175 GLU A O 1
ATOM 1439 N N . ALA A 1 176 ? -16.822 -6.900 22.517 1.00 90.38 176 ALA A N 1
ATOM 1440 C CA . ALA A 1 176 ? -16.217 -6.427 21.273 1.00 90.38 176 ALA A CA 1
ATOM 1441 C C . ALA A 1 176 ? -15.980 -7.582 20.293 1.00 90.38 176 ALA A C 1
ATOM 1443 O O . ALA A 1 176 ? -16.253 -7.458 19.100 1.00 90.38 176 ALA A O 1
ATOM 1444 N N . HIS A 1 177 ? -15.513 -8.722 20.796 1.00 90.56 177 HIS A N 1
ATOM 1445 C CA . HIS A 1 177 ? -15.310 -9.926 20.007 1.00 90.56 177 HIS A CA 1
ATOM 1446 C C . HIS A 1 177 ? -16.624 -10.443 19.414 1.00 90.56 177 HIS A C 1
ATOM 1448 O O . HIS A 1 177 ? -16.697 -10.673 18.205 1.00 90.56 177 HIS A O 1
ATOM 1454 N N . GLU A 1 178 ? -17.673 -10.569 20.230 1.00 93.75 178 GLU A N 1
ATOM 1455 C CA . GLU A 1 178 ? -18.990 -11.008 19.759 1.00 93.75 178 GLU A CA 1
ATOM 1456 C C . GLU A 1 178 ? -19.603 -10.012 18.769 1.00 93.75 178 GLU A C 1
ATOM 1458 O O . GLU A 1 178 ? -20.094 -10.393 17.701 1.00 93.75 178 GLU A O 1
ATOM 1463 N N . TYR A 1 179 ? -19.502 -8.716 19.070 1.00 91.75 179 TYR A N 1
ATOM 1464 C CA . TYR A 1 179 ? -19.966 -7.658 18.183 1.00 91.75 179 TYR A CA 1
ATOM 1465 C C . TYR A 1 179 ? -19.281 -7.730 16.814 1.00 91.75 179 TYR A C 1
ATOM 1467 O O . TYR A 1 179 ? -19.969 -7.738 15.791 1.00 91.75 179 TYR A O 1
ATOM 1475 N N . CYS A 1 180 ? -17.949 -7.840 16.779 1.00 90.25 180 CYS A N 1
ATOM 1476 C CA . CYS A 1 180 ? -17.192 -7.898 15.532 1.00 90.25 180 CYS A CA 1
ATOM 1477 C C . CYS A 1 180 ? -17.424 -9.193 14.749 1.00 90.25 180 CYS A C 1
ATOM 1479 O O . CYS A 1 180 ? -17.361 -9.156 13.527 1.00 90.25 180 CYS A O 1
ATOM 1481 N N . ARG A 1 181 ? -17.720 -10.322 15.403 1.00 92.44 181 ARG A N 1
ATOM 1482 C CA . ARG A 1 181 ? -18.113 -11.565 14.710 1.00 92.44 181 ARG A CA 1
ATOM 1483 C C . ARG A 1 181 ? -19.521 -11.504 14.128 1.00 92.44 181 ARG A C 1
ATOM 1485 O O . ARG A 1 181 ? -19.789 -12.161 13.129 1.00 92.44 181 ARG A O 1
ATOM 1492 N N . THR A 1 182 ? -20.403 -10.738 14.763 1.00 93.06 182 THR A N 1
ATOM 1493 C CA . THR A 1 182 ? -21.795 -10.580 14.330 1.00 93.06 182 THR A CA 1
ATOM 1494 C C . THR A 1 182 ? -21.930 -9.564 13.193 1.00 93.06 182 THR A C 1
ATOM 1496 O O . THR A 1 182 ? -22.720 -9.777 12.277 1.00 93.06 182 THR A O 1
ATOM 1499 N N . HIS A 1 183 ? -21.165 -8.469 13.231 1.00 89.62 183 HIS A N 1
ATOM 1500 C CA . HIS A 1 183 ? -21.291 -7.355 12.278 1.00 89.62 183 HIS A CA 1
ATOM 1501 C C . HIS A 1 183 ? -20.185 -7.320 11.212 1.00 89.62 183 HIS A C 1
ATOM 1503 O O . HIS A 1 183 ? -20.372 -6.709 10.161 1.00 89.62 183 HIS A O 1
ATOM 1509 N N . TYR A 1 184 ? -19.046 -7.970 11.463 1.00 90.06 184 TYR A N 1
ATOM 1510 C CA . TYR A 1 184 ? -17.867 -7.979 10.592 1.00 90.06 184 TYR A CA 1
ATOM 1511 C C . TYR A 1 184 ? -17.262 -9.394 10.515 1.00 90.06 184 TYR A C 1
ATOM 1513 O O . TYR A 1 184 ? -17.927 -10.392 10.779 1.00 90.06 184 TYR A O 1
ATOM 1521 N N . THR A 1 185 ? -15.989 -9.505 10.131 1.00 88.94 185 THR A N 1
ATOM 1522 C CA . THR A 1 185 ? -15.266 -10.784 10.035 1.00 88.94 185 THR A CA 1
ATOM 1523 C C . THR A 1 185 ? -14.656 -11.253 11.362 1.00 88.94 185 THR A C 1
ATOM 1525 O O . THR A 1 185 ? -14.049 -12.322 11.408 1.00 88.94 185 THR A O 1
ATOM 1528 N N . GLY A 1 186 ? -14.822 -10.488 12.446 1.00 89.56 186 GLY A N 1
ATOM 1529 C CA . GLY A 1 186 ? -14.190 -10.716 13.749 1.00 89.56 186 GLY A CA 1
ATOM 1530 C C . GLY A 1 186 ? -13.162 -9.642 14.119 1.00 89.56 186 GLY A C 1
ATOM 1531 O O . GLY A 1 186 ? -12.949 -8.679 13.382 1.00 89.56 186 GLY A O 1
ATOM 1532 N N . LEU A 1 187 ? -12.542 -9.784 15.296 1.00 87.75 187 LEU A N 1
ATOM 1533 C CA . LEU A 1 187 ? -11.452 -8.896 15.713 1.00 87.75 187 LEU A CA 1
ATOM 1534 C C . LEU A 1 187 ? -10.222 -9.105 14.825 1.00 87.75 187 LEU A C 1
ATOM 1536 O O . LEU A 1 187 ? -9.884 -10.237 14.475 1.00 87.75 187 LEU A O 1
ATOM 1540 N N . ALA A 1 188 ? -9.526 -8.013 14.506 1.00 85.44 188 ALA A N 1
ATOM 1541 C CA . ALA A 1 188 ? -8.301 -8.071 13.722 1.00 85.44 188 ALA A CA 1
ATOM 1542 C C . ALA A 1 188 ? -7.236 -8.898 14.458 1.00 85.44 188 ALA A C 1
ATOM 1544 O O . ALA A 1 188 ? -6.879 -8.612 15.605 1.00 85.44 188 ALA A O 1
ATOM 1545 N N . GLY A 1 189 ? -6.741 -9.944 13.798 1.00 76.25 189 GLY A N 1
ATOM 1546 C CA . GLY A 1 189 ? -5.576 -10.683 14.262 1.00 76.25 189 GLY A CA 1
ATOM 1547 C C . GLY A 1 189 ? -4.318 -9.877 13.967 1.00 76.25 189 GLY A C 1
ATOM 1548 O O . GLY A 1 189 ? -4.043 -9.594 12.801 1.00 76.25 189 GLY A O 1
ATOM 1549 N N . LEU A 1 190 ? -3.551 -9.544 15.006 1.00 65.75 190 LEU A N 1
ATOM 1550 C CA . LEU A 1 190 ? -2.194 -9.012 14.868 1.00 65.75 190 LEU A CA 1
ATOM 1551 C C . LEU A 1 190 ? -1.274 -10.184 14.504 1.00 65.75 190 LEU A C 1
ATOM 1553 O O . LEU A 1 190 ? -0.611 -10.779 15.351 1.00 65.75 190 LEU A O 1
ATOM 1557 N N . ALA A 1 191 ? -1.357 -10.613 13.248 1.00 53.84 191 ALA A N 1
ATOM 1558 C CA . ALA A 1 191 ? -0.500 -11.644 12.695 1.00 53.84 191 ALA A CA 1
ATOM 1559 C C . ALA A 1 19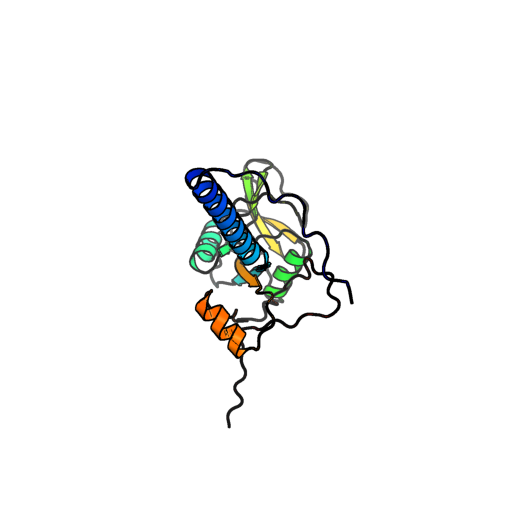1 ? 0.732 -10.947 12.105 1.00 53.84 191 ALA A C 1
ATOM 1561 O O . ALA A 1 191 ? 0.648 -10.387 11.017 1.00 53.84 191 ALA A O 1
ATOM 1562 N N . SER A 1 192 ? 1.852 -11.026 12.828 1.00 48.34 192 SER A N 1
ATOM 1563 C CA . SER A 1 192 ? 3.152 -10.371 12.587 1.00 48.34 192 SER A CA 1
ATOM 1564 C C . SER A 1 192 ? 3.296 -8.973 13.191 1.00 48.34 192 SER A C 1
ATOM 1566 O O . SER A 1 192 ? 2.308 -8.292 13.451 1.00 48.34 192 SER A O 1
ATOM 1568 N N . ASP A 1 193 ? 4.547 -8.569 13.425 1.00 46.53 193 ASP A N 1
ATOM 1569 C CA . ASP A 1 193 ? 4.975 -7.274 13.977 1.00 46.53 193 ASP A CA 1
ATOM 1570 C C . ASP A 1 193 ? 4.581 -6.059 13.109 1.00 46.53 193 ASP A C 1
ATOM 1572 O O . ASP A 1 193 ? 5.128 -4.969 13.278 1.00 46.53 193 ASP A O 1
ATOM 1576 N N . SER A 1 194 ? 3.635 -6.223 12.176 1.00 46.19 194 SER A N 1
ATOM 1577 C CA . SER A 1 194 ? 2.933 -5.148 11.491 1.00 46.19 194 SER A CA 1
ATOM 1578 C C . SER A 1 194 ? 2.214 -4.315 12.542 1.00 46.19 194 SER A C 1
ATOM 1580 O O . SER A 1 194 ? 1.091 -4.609 12.959 1.00 46.19 194 SER A O 1
ATOM 1582 N N . GLN A 1 195 ? 2.922 -3.294 13.018 1.00 50.44 195 GLN A N 1
ATOM 1583 C CA . GLN A 1 195 ? 2.388 -2.258 13.871 1.00 50.44 195 GLN A CA 1
ATOM 1584 C C . GLN A 1 195 ? 1.204 -1.668 13.126 1.00 50.44 195 GLN A C 1
ATOM 1586 O O . GLN A 1 195 ? 1.352 -0.960 12.130 1.00 50.44 195 GLN A O 1
ATOM 1591 N N . LEU A 1 196 ? 0.007 -2.024 13.582 1.00 52.31 196 LEU A N 1
ATOM 1592 C CA . LEU A 1 196 ? -1.190 -1.331 13.184 1.00 52.31 196 LEU A CA 1
ATOM 1593 C C . LEU A 1 196 ? -1.031 0.089 13.718 1.00 52.31 196 LEU A C 1
ATOM 1595 O O . LEU A 1 196 ? -1.355 0.367 14.872 1.00 52.31 196 LEU A O 1
ATOM 1599 N N . TYR A 1 197 ? -0.479 0.979 12.901 1.00 48.97 197 TYR A N 1
ATOM 1600 C CA . TYR A 1 197 ? -0.567 2.398 13.165 1.00 48.97 197 TYR A CA 1
ATOM 1601 C C . TYR A 1 197 ? -2.020 2.758 12.883 1.00 48.97 197 TYR A C 1
ATOM 1603 O O . TYR A 1 197 ? -2.408 3.130 11.778 1.00 48.97 197 TYR A O 1
ATOM 1611 N N . LEU A 1 198 ? -2.859 2.540 13.897 1.00 51.47 198 LEU A N 1
ATOM 1612 C CA . LEU A 1 198 ? -4.073 3.311 14.073 1.00 51.47 198 LEU A CA 1
ATOM 1613 C C . LEU A 1 198 ? -3.585 4.750 14.150 1.00 51.47 198 LEU A C 1
ATOM 1615 O O . LEU A 1 198 ? -3.190 5.222 15.219 1.00 51.47 198 LEU A O 1
ATOM 1619 N N . ASP A 1 199 ? -3.469 5.380 12.984 1.00 41.53 199 ASP A N 1
ATOM 1620 C CA . ASP A 1 199 ? -3.032 6.750 12.910 1.00 41.53 199 ASP A CA 1
ATOM 1621 C C . ASP A 1 199 ? -3.947 7.547 13.829 1.00 41.53 199 ASP A C 1
ATOM 1623 O O . ASP A 1 199 ? -5.166 7.341 13.897 1.00 41.53 199 ASP A O 1
ATOM 1627 N N . LYS A 1 200 ? -3.322 8.457 14.562 1.00 47.34 200 LYS A N 1
ATOM 1628 C CA . LYS A 1 200 ? -3.961 9.502 15.348 1.00 47.34 200 LYS A CA 1
ATOM 1629 C C . LYS A 1 200 ? -4.630 10.507 14.400 1.00 47.34 200 LYS A C 1
ATOM 1631 O O . LYS A 1 200 ? -4.551 11.713 14.612 1.00 47.34 200 LYS A O 1
ATOM 1636 N N . THR A 1 201 ? -5.271 10.030 13.340 1.00 38.66 201 THR A N 1
ATOM 1637 C CA . THR A 1 201 ? -6.071 10.810 12.415 1.00 38.66 201 THR A CA 1
ATOM 1638 C C . THR A 1 201 ? -7.406 11.082 13.082 1.00 38.66 201 THR A C 1
ATOM 1640 O O . THR A 1 201 ? -8.303 10.241 13.112 1.00 38.66 201 THR A O 1
ATOM 1643 N N . ASP A 1 202 ? -7.468 12.282 13.652 1.00 40.00 202 ASP A N 1
ATOM 1644 C CA . ASP A 1 202 ? -8.650 12.997 14.115 1.00 40.00 202 ASP A CA 1
ATOM 1645 C C . ASP A 1 202 ? -9.447 12.359 15.252 1.00 40.00 202 ASP A C 1
ATOM 1647 O O . ASP A 1 202 ? -10.628 12.049 15.145 1.00 40.00 202 ASP A O 1
ATOM 1651 N N . THR A 1 203 ? -8.850 12.358 16.440 1.00 33.62 203 THR A N 1
ATOM 1652 C CA . THR A 1 203 ? -9.575 12.913 17.587 1.00 33.62 203 THR A CA 1
ATOM 1653 C C . THR A 1 203 ? -8.620 13.662 18.495 1.00 33.62 203 THR A C 1
ATOM 1655 O O . THR A 1 203 ? -7.572 13.179 18.912 1.00 33.62 203 THR A O 1
ATOM 1658 N N . ASN A 1 204 ? -9.047 14.864 18.849 1.00 36.75 204 ASN A N 1
ATOM 1659 C CA . ASN A 1 204 ? -8.568 15.664 19.958 1.00 36.75 204 ASN A CA 1
ATOM 1660 C C . ASN A 1 204 ? -8.895 14.962 21.300 1.00 36.75 204 ASN A C 1
ATOM 1662 O O . ASN A 1 204 ? -9.590 15.515 22.146 1.00 36.75 204 ASN A O 1
ATOM 1666 N N . PHE A 1 205 ? -8.467 13.707 21.465 1.00 34.38 205 PHE A N 1
ATOM 1667 C CA . PHE A 1 205 ? -8.567 12.949 22.703 1.00 34.38 205 PHE A CA 1
ATOM 1668 C C . PHE A 1 205 ? -7.159 12.711 23.228 1.00 34.38 205 PHE A C 1
ATOM 1670 O O . PHE A 1 205 ? -6.392 11.868 22.768 1.00 34.38 205 PHE A O 1
ATOM 1677 N N . SER A 1 206 ? -6.815 13.524 24.217 1.00 35.28 206 SER A N 1
ATOM 1678 C CA . SER A 1 206 ? -5.747 13.237 25.155 1.00 35.28 206 SER A CA 1
ATOM 1679 C C . SER A 1 206 ? -5.892 11.803 25.681 1.00 35.28 206 SER A C 1
ATOM 1681 O O . SER A 1 206 ? -6.942 11.477 26.230 1.00 35.28 206 SER A O 1
ATOM 1683 N N . GLN A 1 207 ? -4.804 11.030 25.590 1.00 36.34 207 GLN A N 1
ATOM 1684 C CA . GLN A 1 207 ? -4.608 9.620 25.979 1.00 36.34 207 GLN A CA 1
ATOM 1685 C C . GLN A 1 207 ? -4.763 8.622 24.824 1.00 36.34 207 GLN A C 1
ATOM 1687 O O . GLN A 1 207 ? -5.783 8.562 24.151 1.00 36.34 207 GLN A O 1
ATOM 1692 N N . ALA A 1 208 ? -3.711 7.825 24.614 1.00 42.84 208 ALA A N 1
ATOM 1693 C CA . ALA A 1 208 ? -3.698 6.709 23.678 1.00 42.84 208 ALA A CA 1
ATOM 1694 C C . ALA A 1 208 ? -4.833 5.733 24.031 1.00 42.84 208 ALA A C 1
ATOM 1696 O O . ALA A 1 208 ? -4.746 5.003 25.020 1.00 42.84 208 ALA A O 1
ATOM 1697 N N . ALA A 1 209 ? -5.917 5.756 23.256 1.00 54.75 209 ALA A N 1
ATOM 1698 C CA . ALA A 1 209 ? -7.012 4.814 23.413 1.00 54.75 209 ALA A CA 1
ATOM 1699 C C . ALA A 1 209 ? -6.495 3.404 23.092 1.00 54.75 209 ALA A C 1
ATOM 1701 O O . ALA A 1 209 ? -5.930 3.160 22.027 1.00 54.75 209 ALA A O 1
ATOM 1702 N N . THR A 1 210 ? -6.642 2.480 24.040 1.00 67.75 210 THR A N 1
ATOM 1703 C CA . THR A 1 210 ? -6.298 1.070 23.823 1.00 67.75 210 THR A CA 1
ATOM 1704 C C . THR A 1 210 ? -7.434 0.419 23.037 1.00 67.75 210 THR A C 1
ATOM 1706 O O . THR A 1 210 ? -8.591 0.535 23.435 1.00 67.75 210 THR A O 1
ATOM 1709 N N . VAL A 1 211 ? -7.122 -0.243 21.921 1.00 78.25 211 VAL A N 1
ATOM 1710 C CA . VAL A 1 211 ? -8.112 -0.896 21.048 1.00 78.25 211 VAL A CA 1
ATOM 1711 C C . VAL A 1 211 ? -8.037 -2.409 21.220 1.00 78.25 211 VAL A C 1
ATOM 1713 O O . VAL A 1 211 ? -6.949 -2.978 21.321 1.00 78.25 211 VAL A O 1
ATOM 1716 N N . TRP A 1 212 ? -9.193 -3.073 21.256 1.00 85.12 212 TRP A N 1
ATOM 1717 C CA . TRP A 1 212 ? -9.252 -4.529 21.333 1.00 85.12 212 TRP A CA 1
ATOM 1718 C C . TRP A 1 212 ? -8.812 -5.181 20.019 1.00 85.12 212 TRP A C 1
ATOM 1720 O O . TRP A 1 212 ? -9.311 -4.846 18.946 1.00 85.12 212 TRP A O 1
ATOM 1730 N N . ALA A 1 213 ? -7.916 -6.162 20.121 1.00 82.38 213 ALA A N 1
ATOM 1731 C CA . ALA A 1 213 ? -7.464 -7.000 19.016 1.00 82.38 213 ALA A CA 1
ATOM 1732 C C . ALA A 1 213 ? -7.757 -8.483 19.301 1.00 82.38 213 ALA A C 1
ATOM 1734 O O . ALA A 1 213 ? -8.062 -8.872 20.431 1.00 82.38 213 ALA A O 1
ATOM 1735 N N . GLY A 1 214 ? -7.656 -9.324 18.270 1.00 80.19 214 GLY A N 1
ATOM 1736 C CA . GLY A 1 214 ? -7.978 -10.753 18.342 1.00 80.19 214 GLY A CA 1
ATOM 1737 C C . GLY A 1 214 ? -6.988 -11.613 19.142 1.00 80.19 214 GLY A C 1
ATOM 1738 O O . GLY A 1 214 ? -7.241 -12.801 19.324 1.00 80.19 214 GLY A O 1
ATOM 1739 N N . LEU A 1 215 ? -5.875 -11.051 19.628 1.00 71.25 215 LEU A N 1
ATOM 1740 C CA . LEU A 1 215 ? -4.947 -11.749 20.523 1.00 71.25 215 LEU A CA 1
ATOM 1741 C C . LEU A 1 215 ? -5.549 -11.845 21.933 1.00 71.25 215 LEU A C 1
ATOM 1743 O O . LEU A 1 215 ? -5.766 -10.828 22.588 1.00 71.25 215 LEU A O 1
ATOM 1747 N N . ARG A 1 216 ? -5.767 -13.070 22.424 1.00 70.19 216 ARG A N 1
ATOM 1748 C CA . ARG A 1 216 ? -6.143 -13.349 23.818 1.00 70.19 216 ARG A CA 1
ATOM 1749 C C . ARG A 1 216 ? -5.171 -14.360 24.412 1.00 70.19 216 ARG A C 1
ATOM 1751 O O . ARG A 1 216 ? -5.071 -15.480 23.918 1.00 70.19 216 ARG A O 1
ATOM 1758 N N . PHE A 1 217 ? -4.470 -13.969 25.473 1.00 58.94 217 PHE A N 1
ATOM 1759 C CA . PHE A 1 217 ? -3.716 -14.914 26.290 1.00 58.94 217 PHE A CA 1
ATOM 1760 C C . PHE A 1 217 ? -4.715 -15.664 27.176 1.00 58.94 217 PHE A C 1
ATOM 1762 O O . PHE A 1 217 ? -5.454 -15.038 27.934 1.00 58.94 217 PHE A O 1
ATOM 1769 N N . LEU A 1 218 ? -4.787 -16.984 27.026 1.00 62.59 218 LEU A N 1
ATOM 1770 C CA . LEU A 1 218 ? -5.490 -17.853 27.964 1.00 62.59 218 LEU A CA 1
ATOM 1771 C C . LEU A 1 218 ? -4.418 -18.403 28.902 1.00 62.59 218 LEU A C 1
ATOM 1773 O O . LEU A 1 218 ? -3.605 -19.228 28.486 1.00 62.59 218 LEU A O 1
ATOM 1777 N N . ASP A 1 219 ? -4.362 -17.905 30.130 1.00 51.53 219 ASP A N 1
ATOM 1778 C CA . ASP A 1 219 ? -3.585 -18.548 31.176 1.00 51.53 219 ASP A CA 1
ATOM 1779 C C . ASP A 1 219 ? -4.229 -19.905 31.493 1.00 51.53 219 ASP A C 1
ATOM 1781 O O . ASP A 1 219 ? -5.392 -20.008 31.876 1.00 51.53 219 ASP A O 1
ATOM 1785 N N . GLY A 1 220 ? -3.485 -20.981 31.239 1.00 49.84 220 GLY A N 1
ATOM 1786 C CA . GLY A 1 220 ? -3.906 -22.326 31.612 1.00 49.84 220 GLY A CA 1
ATOM 1787 C C . GLY A 1 220 ? -3.900 -22.470 33.133 1.00 49.84 220 GLY A C 1
ATOM 1788 O O . GLY A 1 220 ? -2.865 -22.237 33.759 1.00 49.84 220 GLY A O 1
ATOM 1789 N N . GLN A 1 221 ? -5.050 -22.842 33.698 1.00 38.12 221 GLN A N 1
ATOM 1790 C CA . GLN A 1 221 ? -5.148 -23.433 35.037 1.00 38.12 221 GLN A CA 1
ATOM 1791 C C . GLN A 1 221 ? -4.516 -24.825 35.070 1.00 38.12 221 GLN A C 1
ATOM 1793 O O . GLN A 1 221 ? -4.636 -25.550 34.054 1.00 38.12 221 GLN A O 1
#

Solvent-accessible surface area (backbone atoms only — not comparable to full-atom values): 13443 Å² total; per-residue (Å²): 142,84,85,77,91,87,85,80,90,87,81,95,79,76,94,69,57,77,72,55,53,56,53,52,53,52,50,52,52,50,49,52,50,50,49,52,49,50,50,62,61,66,70,60,65,69,43,81,44,73,42,58,44,62,46,82,52,96,80,38,32,29,49,70,57,44,35,50,50,17,48,74,78,48,59,29,34,28,77,58,73,45,72,66,54,49,49,48,52,51,55,35,33,48,91,75,59,51,72,19,37,39,17,42,30,47,83,46,89,95,36,62,29,32,72,90,68,46,78,70,86,47,85,57,49,53,84,53,80,70,69,90,54,93,88,45,51,42,25,28,27,34,46,100,76,28,30,48,62,34,57,44,82,47,64,29,32,34,29,25,21,36,82,44,79,44,76,83,66,97,64,56,68,69,57,44,41,52,48,25,51,73,77,50,95,36,48,59,68,78,79,61,84,44,69,72,66,76,65,87,76,82,68,101,58,92,68,88,80,86,74,87,53,51,75,74,90,77,83,82,130

Sequence (221 aa):
MFVCFFLLLLFFCLTISTDALYTHTKAEMKIFFVISVLVLFCGLTIGLVREHIYVNYVNHMEWDDAQTYCRQHYKDLSIITSEEENQVLIEAAGNSLTDSWIGLYRAKRNLWLWSDGQSVSFFKWANGPPYNSSGSPNCCSMDKRGWDGNYCTRNLPFFCYRTLVLVNENKTWDEAHEYCRTHYTGLAGLASDSQLYLDKTDTNFSQAATVWAGLRFLDGQ

pLDDT: mean 76.92, std 21.7, range [30.81, 98.5]

Mean predicted aligned error: 13.33 Å

Secondary structure (DSSP, 8-state):
---------S-------HHHHHHHHHHHHHHHHHHHHHHHHHS--EEEEEEEEEE--TT-B-HHHHHHHHHHHSSEE----SHHHHHHHHHHHGGG--SEEEEEEEEETTEEEETTSPBP----BSSSSPP-STT---EEEEETTEEEEE-TTS-B-EEEEEEEEEE-----HHHHHHHHHHHSS-SPP--SS--------S---SS------S-------

Radius of gyration: 25.88 Å; Cα contacts (8 Å, |Δi|>4): 295; chains: 1; bounding box: 77×52×59 Å

Nearest PDB structures (foldseek):
  2ox9-assembly4_D  TM=8.604E-01  e=4.351E-06  Mus musculus
  1t8d-assembly1_A  TM=7.333E-01  e=6.501E-07  Homo sapiens
  2ox9-assembly2_B  TM=7.952E-01  e=5.518E-06  Mus musculus
  7xmp-assembly1_A-2  TM=7.583E-01  e=1.448E-04  Homo sapiens
  6e7d-assembly2_W  TM=7.484E-01  e=1.631E-04  Mus musculus